Protein AF-A0AAD1L3I2-F1 (afdb_monomer_lite)

Structure (mmCIF, N/CA/C/O backbone):
data_AF-A0AAD1L3I2-F1
#
_entry.id   AF-A0AAD1L3I2-F1
#
loop_
_atom_site.group_PDB
_atom_site.id
_atom_site.type_symbol
_atom_site.label_atom_id
_atom_site.label_alt_id
_atom_site.label_comp_id
_atom_site.label_asym_id
_atom_site.label_entity_id
_atom_site.label_seq_id
_atom_site.pdbx_PDB_ins_code
_atom_site.Cartn_x
_atom_site.Cartn_y
_atom_site.Cartn_z
_atom_site.occupancy
_atom_site.B_iso_or_equiv
_atom_site.auth_seq_id
_atom_site.auth_comp_id
_atom_site.auth_asym_id
_atom_site.auth_atom_id
_atom_site.pdbx_PDB_model_num
ATOM 1 N N . MET A 1 1 ? 3.676 1.885 -26.723 1.00 49.91 1 MET A N 1
ATOM 2 C CA . MET A 1 1 ? 5.097 1.509 -26.919 1.00 49.91 1 MET A CA 1
ATOM 3 C C . MET A 1 1 ? 5.365 1.393 -28.417 1.00 49.91 1 MET A C 1
ATOM 5 O O . MET A 1 1 ? 4.529 0.833 -29.109 1.00 49.91 1 MET A O 1
ATOM 9 N N . THR A 1 2 ? 6.494 1.897 -28.921 1.00 54.78 2 THR A N 1
ATOM 10 C CA . THR A 1 2 ? 6.883 1.929 -30.356 1.00 54.78 2 THR A CA 1
ATOM 11 C C . THR A 1 2 ? 7.271 0.561 -30.945 1.00 54.78 2 THR A C 1
ATOM 13 O O . THR A 1 2 ? 8.076 0.484 -31.866 1.00 54.78 2 THR A O 1
ATOM 16 N N . TYR A 1 3 ? 6.744 -0.543 -30.402 1.00 64.38 3 TYR A N 1
ATOM 17 C CA . TYR A 1 3 ? 6.949 -1.876 -30.983 1.00 64.38 3 TYR A CA 1
ATOM 18 C C . TYR A 1 3 ? 6.007 -2.153 -32.161 1.00 64.38 3 TYR A C 1
ATOM 20 O O . TYR A 1 3 ? 6.265 -3.073 -32.927 1.00 64.38 3 TYR A O 1
ATOM 28 N N . LYS A 1 4 ? 4.920 -1.381 -32.285 1.00 69.94 4 LYS A N 1
ATOM 29 C CA . LYS A 1 4 ? 4.016 -1.413 -33.435 1.00 69.94 4 LYS A CA 1
ATOM 30 C C . LYS A 1 4 ? 4.479 -0.377 -34.452 1.00 69.94 4 LYS A C 1
ATOM 32 O O . LYS A 1 4 ? 4.834 0.739 -34.067 1.00 69.94 4 LYS A O 1
ATOM 37 N N . GLU A 1 5 ? 4.470 -0.758 -35.722 1.00 73.50 5 GLU A N 1
ATOM 38 C CA . GLU A 1 5 ? 4.663 0.179 -36.823 1.00 73.50 5 GLU A CA 1
ATOM 39 C C . GLU A 1 5 ? 3.585 1.262 -36.770 1.00 73.50 5 GLU A C 1
ATOM 41 O O . GLU A 1 5 ? 2.417 0.992 -36.488 1.00 73.50 5 GLU A O 1
ATOM 46 N N . SER A 1 6 ? 4.001 2.499 -37.017 1.00 77.38 6 SER A N 1
ATOM 47 C CA . SER A 1 6 ? 3.102 3.625 -37.221 1.00 77.38 6 SER A CA 1
ATOM 48 C C . SER A 1 6 ? 3.350 4.139 -38.625 1.00 77.38 6 SER A C 1
ATOM 50 O O . SER A 1 6 ? 4.501 4.323 -39.021 1.00 77.38 6 SER A O 1
ATOM 52 N N . GLU A 1 7 ? 2.276 4.380 -39.369 1.00 84.00 7 GLU A N 1
ATOM 53 C CA . GLU A 1 7 ? 2.364 4.840 -40.751 1.00 84.00 7 GLU A CA 1
ATOM 54 C C . GLU A 1 7 ? 3.220 6.113 -40.849 1.00 84.00 7 GLU A C 1
ATOM 56 O O . GLU A 1 7 ? 3.027 7.066 -40.094 1.00 84.00 7 GLU A O 1
ATOM 61 N N . GLY A 1 8 ? 4.214 6.096 -41.741 1.00 85.75 8 GLY A N 1
ATOM 62 C CA . GLY A 1 8 ? 5.137 7.214 -41.956 1.00 85.75 8 GLY A CA 1
ATOM 63 C C . GLY A 1 8 ? 6.274 7.363 -40.934 1.00 85.75 8 GLY A C 1
ATOM 64 O O . GLY A 1 8 ? 7.091 8.268 -41.100 1.00 85.75 8 GLY A O 1
ATOM 65 N N . PHE A 1 9 ? 6.385 6.495 -39.917 1.00 81.38 9 PHE A N 1
ATOM 66 C CA . PHE A 1 9 ? 7.429 6.593 -38.888 1.00 81.38 9 PHE A CA 1
ATOM 67 C C . PHE A 1 9 ? 8.261 5.306 -38.760 1.00 81.38 9 PHE A C 1
ATOM 69 O O . PHE A 1 9 ? 7.696 4.217 -38.640 1.00 81.38 9 PHE A O 1
ATOM 76 N N . PRO A 1 10 ? 9.606 5.399 -38.725 1.00 80.31 10 PRO A N 1
ATOM 77 C CA . PRO A 1 10 ? 10.452 4.231 -38.519 1.00 80.31 10 PRO A CA 1
ATOM 78 C C . PRO A 1 10 ? 10.311 3.682 -37.095 1.00 80.31 10 PRO A C 1
ATOM 80 O O . PRO A 1 10 ? 10.128 4.429 -36.129 1.00 80.31 10 PRO A O 1
ATOM 83 N N . ILE A 1 11 ? 10.477 2.366 -36.947 1.00 79.88 11 ILE A N 1
ATOM 84 C CA . ILE A 1 11 ? 10.541 1.718 -35.635 1.00 79.88 11 ILE A CA 1
ATOM 85 C C . ILE A 1 11 ? 11.794 2.201 -34.890 1.00 79.88 11 ILE A C 1
ATOM 87 O O . ILE A 1 11 ? 12.920 2.061 -35.366 1.00 79.88 11 ILE A O 1
ATOM 91 N N . VAL A 1 12 ? 11.604 2.728 -33.678 1.00 81.38 12 VAL A N 1
ATOM 92 C CA . VAL A 1 12 ? 12.699 3.163 -32.797 1.00 81.38 12 VAL A CA 1
ATOM 93 C C . VAL A 1 12 ? 12.902 2.157 -31.668 1.00 81.38 12 VAL A C 1
ATOM 95 O O . VAL A 1 12 ? 11.947 1.720 -31.019 1.00 81.38 12 VAL A O 1
ATOM 98 N N . HIS A 1 13 ? 14.165 1.822 -31.388 1.00 80.56 13 HIS A N 1
ATOM 99 C CA . HIS A 1 13 ? 14.531 0.982 -30.249 1.00 80.56 13 HIS A CA 1
ATOM 100 C C . HIS A 1 13 ? 14.518 1.763 -28.930 1.00 80.56 13 HIS A C 1
ATOM 102 O O . HIS A 1 13 ? 15.504 2.403 -28.560 1.00 80.56 13 HIS A O 1
ATOM 108 N N . ALA A 1 14 ? 13.427 1.657 -28.174 1.00 77.44 14 ALA A N 1
ATOM 109 C CA . ALA A 1 14 ? 13.294 2.264 -26.851 1.00 77.44 14 ALA A CA 1
ATOM 110 C C . ALA A 1 14 ? 13.669 1.256 -25.749 1.00 77.44 14 ALA A C 1
ATOM 112 O O . ALA A 1 14 ? 12.835 0.477 -25.297 1.00 77.44 14 ALA A O 1
ATOM 113 N N . ARG A 1 15 ? 14.941 1.248 -25.324 1.00 82.12 15 ARG A N 1
ATOM 114 C CA . ARG A 1 15 ? 15.464 0.239 -24.375 1.00 82.12 15 ARG A CA 1
ATOM 115 C C . ARG A 1 15 ? 15.885 0.777 -23.007 1.00 82.12 15 ARG A C 1
ATOM 117 O O . ARG A 1 15 ? 16.308 -0.007 -22.172 1.00 82.12 15 ARG A O 1
ATOM 124 N N . ALA A 1 16 ? 15.810 2.089 -22.770 1.00 73.94 16 ALA A N 1
ATOM 125 C CA . ALA A 1 16 ? 16.159 2.725 -21.486 1.00 73.94 16 ALA A CA 1
ATOM 126 C C . ALA A 1 16 ? 17.501 2.247 -20.863 1.00 73.94 16 ALA A C 1
ATOM 128 O O . ALA A 1 16 ? 17.637 2.167 -19.646 1.00 73.94 16 ALA A O 1
ATOM 129 N N . GLY A 1 17 ? 18.492 1.901 -21.698 1.00 78.75 17 GLY A N 1
ATOM 130 C CA . GLY A 1 17 ? 19.805 1.393 -21.267 1.00 78.75 17 GLY A CA 1
ATOM 131 C C . GLY A 1 17 ? 19.907 -0.127 -21.063 1.00 78.75 17 GLY A C 1
ATOM 132 O O . GLY A 1 17 ? 20.999 -0.626 -20.802 1.00 78.75 17 GLY A O 1
ATOM 133 N N . VAL A 1 18 ? 18.816 -0.878 -21.225 1.00 87.81 18 VAL A N 1
ATOM 134 C CA . VAL A 1 18 ? 18.821 -2.345 -21.204 1.00 87.81 18 VAL A CA 1
ATOM 135 C C . VAL A 1 18 ? 19.490 -2.888 -22.466 1.00 87.81 18 VAL A C 1
ATOM 137 O O . VAL A 1 18 ? 19.136 -2.524 -23.591 1.00 87.81 18 VAL A O 1
ATOM 140 N N . LYS A 1 19 ? 20.443 -3.802 -22.274 1.00 86.75 19 LYS A N 1
ATOM 141 C CA . LYS A 1 19 ? 21.054 -4.587 -23.346 1.00 86.75 19 LYS A CA 1
ATOM 142 C C . LYS A 1 19 ? 20.399 -5.975 -23.361 1.00 86.75 19 LYS A C 1
ATOM 144 O O . LYS A 1 19 ? 20.583 -6.712 -22.394 1.00 86.75 19 LYS A O 1
ATOM 149 N N . PRO A 1 20 ? 19.621 -6.323 -24.402 1.00 88.50 20 PRO A N 1
ATOM 150 C CA . PRO A 1 20 ? 19.117 -7.680 -24.562 1.00 88.50 20 PRO A CA 1
ATOM 151 C C . PRO A 1 20 ? 20.273 -8.695 -24.621 1.00 88.50 20 PRO A C 1
ATOM 153 O O . PRO A 1 20 ? 21.375 -8.320 -25.046 1.00 88.50 20 PRO A O 1
ATOM 156 N N . PRO A 1 21 ? 20.042 -9.949 -24.198 1.00 88.50 21 PRO A N 1
ATOM 157 C CA . PRO A 1 21 ? 20.980 -11.049 -24.391 1.00 88.50 21 PRO A CA 1
ATOM 158 C C . PRO A 1 21 ? 21.493 -11.150 -25.837 1.00 88.50 21 PRO A C 1
ATOM 160 O O . PRO A 1 21 ? 20.812 -10.750 -26.783 1.00 88.50 21 PRO A O 1
ATOM 163 N N . ALA A 1 22 ? 22.729 -11.631 -26.002 1.00 87.31 22 ALA A N 1
ATOM 164 C CA . ALA A 1 22 ? 23.435 -11.618 -27.288 1.00 87.31 22 ALA A CA 1
ATOM 165 C C . ALA A 1 22 ? 22.797 -12.527 -28.354 1.00 87.31 22 ALA A C 1
ATOM 167 O O . ALA A 1 22 ? 23.001 -12.305 -29.543 1.00 87.31 22 ALA A O 1
ATOM 168 N N . ASP A 1 23 ? 22.032 -13.523 -27.920 1.00 91.25 23 ASP A N 1
ATOM 169 C CA . ASP A 1 23 ? 21.268 -14.466 -28.735 1.00 91.25 23 ASP A CA 1
ATOM 170 C C . ASP A 1 23 ? 19.964 -13.878 -29.296 1.00 91.25 23 ASP A C 1
ATOM 172 O O . ASP A 1 23 ? 19.368 -14.474 -30.189 1.00 91.25 23 ASP A O 1
ATOM 176 N N . ILE A 1 24 ? 19.532 -12.699 -28.830 1.00 90.25 24 ILE A N 1
ATOM 177 C CA . ILE A 1 24 ? 18.334 -12.030 -29.348 1.00 90.25 24 ILE A CA 1
ATOM 178 C C . ILE A 1 24 ? 18.697 -11.210 -30.597 1.00 90.25 24 ILE A C 1
ATOM 180 O O . ILE A 1 24 ? 19.525 -10.294 -30.501 1.00 90.25 24 ILE A O 1
ATOM 184 N N . PRO A 1 25 ? 18.068 -11.466 -31.762 1.00 91.38 25 PRO A N 1
ATOM 185 C CA . PRO A 1 25 ? 18.255 -10.653 -32.960 1.00 91.38 25 PRO A CA 1
ATOM 186 C C . PRO A 1 25 ? 17.859 -9.192 -32.733 1.00 91.38 25 PRO A C 1
ATOM 188 O O . PRO A 1 25 ? 16.963 -8.877 -31.947 1.00 91.38 25 PRO A O 1
ATOM 191 N N . ARG A 1 26 ? 18.502 -8.271 -33.458 1.00 87.06 26 ARG A N 1
ATOM 192 C CA . ARG A 1 26 ? 18.247 -6.828 -33.315 1.00 87.06 26 ARG A CA 1
ATOM 193 C C . ARG A 1 26 ? 16.787 -6.453 -33.580 1.00 87.06 26 ARG A C 1
ATOM 195 O O . ARG A 1 26 ? 16.248 -5.604 -32.868 1.00 87.06 26 ARG A O 1
ATOM 202 N N . ASP A 1 27 ? 16.156 -7.109 -34.546 1.00 87.12 27 ASP A N 1
ATOM 203 C CA . ASP A 1 27 ? 14.759 -6.863 -34.918 1.00 87.12 27 ASP A CA 1
ATOM 204 C C . ASP A 1 27 ? 13.788 -7.237 -33.779 1.00 87.12 27 ASP A C 1
ATOM 206 O O . ASP A 1 27 ? 12.751 -6.597 -33.605 1.00 87.12 27 ASP A O 1
ATOM 210 N N . ASP A 1 28 ? 14.183 -8.161 -32.895 1.00 89.25 28 ASP A N 1
ATOM 211 C CA . ASP A 1 28 ? 13.391 -8.611 -31.743 1.00 89.25 28 ASP A CA 1
ATOM 212 C C . ASP A 1 28 ? 13.626 -7.797 -30.462 1.00 89.25 28 ASP A C 1
ATOM 214 O O . ASP A 1 28 ? 12.973 -8.021 -29.438 1.00 89.25 28 ASP A O 1
ATOM 218 N N . TYR A 1 29 ? 14.519 -6.806 -30.479 1.00 89.50 29 TYR A N 1
ATOM 219 C CA . TYR A 1 29 ? 14.848 -6.016 -29.288 1.00 89.50 29 TYR A CA 1
ATOM 220 C C . TYR A 1 29 ? 13.644 -5.315 -28.660 1.00 89.50 29 TYR A C 1
ATOM 222 O O . TYR A 1 29 ? 13.542 -5.240 -27.433 1.00 89.50 29 TYR A O 1
ATOM 230 N N . ASN A 1 30 ? 12.724 -4.808 -29.480 1.00 88.94 30 ASN A N 1
ATOM 231 C CA . ASN A 1 30 ? 11.519 -4.157 -28.972 1.00 88.94 30 ASN A CA 1
ATOM 232 C C . ASN A 1 30 ? 10.580 -5.173 -28.319 1.00 88.94 30 ASN A C 1
ATOM 234 O O . ASN A 1 30 ? 10.060 -4.909 -27.236 1.00 88.94 30 ASN A O 1
ATOM 238 N N . ARG A 1 31 ? 10.426 -6.357 -28.924 1.00 88.88 31 ARG A N 1
ATOM 239 C CA . ARG A 1 31 ? 9.642 -7.457 -28.352 1.00 88.88 31 ARG A CA 1
ATOM 240 C C . ARG A 1 31 ? 10.224 -7.906 -27.014 1.00 88.88 31 ARG A C 1
ATOM 242 O O . ARG A 1 31 ? 9.480 -8.024 -26.044 1.00 88.88 31 ARG A O 1
ATOM 249 N N . TYR A 1 32 ? 11.544 -8.072 -26.934 1.00 91.12 32 TYR A N 1
ATOM 250 C CA . TYR A 1 32 ? 12.230 -8.385 -25.681 1.00 91.12 32 TYR A CA 1
ATOM 251 C C . TYR A 1 32 ? 11.945 -7.341 -24.596 1.00 91.12 32 TYR A C 1
ATOM 253 O O . TYR A 1 32 ? 11.594 -7.702 -23.475 1.00 91.12 32 TYR A O 1
ATOM 261 N N . MET A 1 33 ? 12.044 -6.048 -24.920 1.00 90.94 33 MET A N 1
ATOM 262 C CA . MET A 1 33 ? 11.781 -4.983 -23.948 1.00 90.94 33 MET A CA 1
ATOM 263 C C . MET A 1 33 ? 10.342 -4.971 -23.449 1.00 90.94 33 MET A C 1
ATOM 265 O O . MET A 1 33 ? 10.131 -4.783 -22.254 1.00 90.94 33 MET A O 1
ATOM 269 N N . VAL A 1 34 ? 9.367 -5.179 -24.337 1.00 89.88 34 VAL A N 1
ATOM 270 C CA . VAL A 1 34 ? 7.951 -5.289 -23.958 1.00 89.88 34 VAL A CA 1
ATOM 271 C C . VAL A 1 34 ? 7.775 -6.442 -22.972 1.00 89.88 34 VAL A C 1
ATOM 273 O O . VAL A 1 34 ? 7.235 -6.245 -21.887 1.00 89.88 34 VAL A O 1
ATOM 276 N N . VAL A 1 35 ? 8.296 -7.627 -23.305 1.00 91.38 35 VAL A N 1
ATOM 277 C CA . VAL A 1 35 ? 8.208 -8.817 -22.446 1.00 91.38 35 VAL A CA 1
ATOM 278 C C . VAL A 1 35 ? 8.890 -8.579 -21.098 1.00 91.38 35 VAL A C 1
ATOM 280 O O . VAL A 1 35 ? 8.304 -8.904 -20.067 1.00 91.38 35 VAL A O 1
ATOM 283 N N . LEU A 1 36 ? 10.085 -7.984 -21.085 1.00 92.50 36 LEU A N 1
ATOM 284 C CA . LEU A 1 36 ? 10.809 -7.647 -19.860 1.00 92.50 36 LEU A CA 1
ATOM 285 C C . LEU A 1 36 ? 10.027 -6.647 -19.004 1.00 92.50 36 LEU A C 1
ATOM 287 O O . LEU A 1 36 ? 9.918 -6.842 -17.799 1.00 92.50 36 LEU A O 1
ATOM 291 N N . TYR A 1 37 ? 9.478 -5.591 -19.606 1.00 91.00 37 TYR A N 1
ATOM 292 C CA . TYR A 1 37 ? 8.729 -4.566 -18.885 1.00 91.00 37 TYR A CA 1
ATOM 293 C C . TYR A 1 37 ? 7.473 -5.150 -18.228 1.00 91.00 37 TYR A C 1
ATOM 295 O O . TYR A 1 37 ? 7.260 -4.924 -17.039 1.00 91.00 37 TYR A O 1
ATOM 303 N N . MET A 1 38 ? 6.694 -5.956 -18.957 1.00 90.88 38 MET A N 1
ATOM 304 C CA . MET A 1 38 ? 5.482 -6.593 -18.422 1.00 90.88 38 MET A CA 1
ATOM 305 C C . MET A 1 38 ? 5.800 -7.636 -17.337 1.00 90.88 38 MET A C 1
ATOM 307 O O . MET A 1 38 ? 5.137 -7.706 -16.302 1.00 90.88 38 MET A O 1
ATOM 311 N N . ASN A 1 39 ? 6.858 -8.427 -17.528 1.00 91.94 39 ASN A N 1
ATOM 312 C CA . ASN A 1 39 ? 7.173 -9.561 -16.653 1.00 91.94 39 ASN A CA 1
ATOM 313 C C . ASN A 1 39 ? 8.246 -9.266 -15.599 1.00 91.94 39 ASN A C 1
ATOM 315 O O . ASN A 1 39 ? 8.682 -10.184 -14.908 1.00 91.94 39 ASN A O 1
ATOM 319 N N . ARG A 1 40 ? 8.658 -8.003 -15.435 1.00 92.88 40 ARG A N 1
ATOM 320 C CA . ARG A 1 40 ? 9.708 -7.623 -14.479 1.00 92.88 40 ARG A CA 1
ATOM 321 C C . ARG A 1 40 ? 9.409 -8.108 -13.061 1.00 92.88 40 ARG A C 1
ATOM 323 O O . ARG A 1 40 ? 8.269 -8.019 -12.610 1.00 92.88 40 ARG A O 1
ATOM 330 N N . ALA A 1 41 ? 10.417 -8.604 -12.358 1.00 93.00 41 ALA A N 1
ATOM 331 C CA . ALA A 1 41 ? 10.271 -9.024 -10.966 1.00 93.00 41 ALA A CA 1
ATOM 332 C C . ALA A 1 41 ? 10.778 -7.934 -10.002 1.00 93.00 41 ALA A C 1
ATOM 334 O O . ALA A 1 41 ? 11.713 -7.199 -10.346 1.00 93.00 41 ALA A O 1
ATOM 335 N N . PRO A 1 42 ? 10.216 -7.836 -8.784 1.00 92.88 42 PRO A N 1
ATOM 336 C CA . PRO A 1 42 ? 10.758 -6.974 -7.739 1.00 92.88 42 PRO A CA 1
ATOM 337 C C . PRO A 1 42 ? 12.243 -7.261 -7.510 1.00 92.88 42 PRO A C 1
ATOM 339 O O . PRO A 1 42 ? 12.670 -8.414 -7.453 1.00 92.88 42 PRO A O 1
ATOM 342 N N . GLY A 1 43 ? 13.057 -6.208 -7.442 1.00 88.19 43 GLY A N 1
ATOM 343 C CA . GLY A 1 43 ? 14.501 -6.341 -7.236 1.00 88.19 43 GLY A CA 1
ATOM 344 C C . GLY A 1 43 ? 15.280 -7.026 -8.369 1.00 88.19 43 GLY A C 1
ATOM 345 O O . GLY A 1 43 ? 16.483 -7.242 -8.196 1.00 88.19 43 GLY A O 1
ATOM 346 N N . GLN A 1 44 ? 14.653 -7.331 -9.515 1.00 92.56 44 GLN A N 1
ATOM 347 C CA . GLN A 1 44 ? 15.316 -7.968 -10.655 1.00 92.56 44 GLN A CA 1
ATOM 348 C C . GLN A 1 44 ? 16.583 -7.205 -11.046 1.00 92.56 44 GLN A C 1
ATOM 350 O O . GLN A 1 44 ? 16.601 -5.972 -11.113 1.00 92.56 44 GLN A O 1
ATOM 355 N N . LYS A 1 45 ? 17.653 -7.949 -11.322 1.00 90.88 45 LYS A N 1
ATOM 356 C CA . LYS A 1 45 ? 18.919 -7.403 -11.802 1.00 90.88 45 LYS A CA 1
ATOM 357 C C . LYS A 1 45 ? 19.173 -7.820 -13.243 1.00 90.88 45 LYS A C 1
ATOM 359 O O . LYS A 1 45 ? 18.694 -8.854 -13.699 1.00 90.88 45 LYS A O 1
ATOM 364 N N . LEU A 1 46 ? 19.943 -7.002 -13.944 1.00 89.12 46 LEU A N 1
ATOM 365 C CA . LEU A 1 46 ? 20.469 -7.292 -15.265 1.00 89.12 46 LEU A CA 1
ATOM 366 C C . LEU A 1 46 ? 21.989 -7.291 -15.220 1.00 89.12 46 LEU A C 1
ATOM 368 O O . LEU A 1 46 ? 22.603 -6.460 -14.546 1.00 89.12 46 LEU A O 1
ATOM 372 N N . ARG A 1 47 ? 22.590 -8.185 -16.005 1.00 87.38 47 ARG A N 1
ATOM 373 C CA . ARG A 1 47 ? 24.024 -8.141 -16.270 1.00 87.38 47 ARG A CA 1
ATOM 374 C C . ARG A 1 47 ? 24.339 -6.960 -17.177 1.00 87.38 47 ARG A C 1
ATOM 376 O O . ARG A 1 47 ? 23.698 -6.752 -18.207 1.00 87.38 47 ARG A O 1
ATOM 383 N N . ARG A 1 48 ? 25.353 -6.199 -16.794 1.00 85.00 48 ARG A N 1
ATOM 384 C CA . ARG A 1 48 ? 25.902 -5.078 -17.543 1.00 85.00 48 ARG A CA 1
ATOM 385 C C . ARG A 1 48 ? 27.401 -5.278 -17.678 1.00 85.00 48 ARG A C 1
ATOM 387 O O . ARG A 1 48 ? 28.127 -5.214 -16.690 1.00 85.00 48 ARG A O 1
ATOM 394 N N . GLY A 1 49 ? 27.842 -5.456 -18.917 1.00 83.62 49 GLY A N 1
ATOM 395 C CA . GLY A 1 49 ? 29.243 -5.294 -19.280 1.00 83.62 49 GLY A CA 1
ATOM 396 C C . GLY A 1 49 ? 29.571 -3.810 -19.437 1.00 83.62 49 GLY A C 1
ATOM 397 O O . GLY A 1 49 ? 28.867 -3.089 -20.150 1.00 83.62 49 GLY A O 1
ATOM 398 N N . SER A 1 50 ? 30.628 -3.354 -18.782 1.00 85.88 50 SER A N 1
ATOM 399 C CA . SER A 1 50 ? 31.251 -2.050 -19.011 1.00 85.88 50 SER A CA 1
ATOM 400 C C . SER A 1 50 ? 32.762 -2.198 -18.987 1.00 85.88 50 SER A C 1
ATOM 402 O O . SER A 1 50 ? 33.279 -3.188 -18.495 1.00 85.88 50 SER A O 1
ATOM 404 N N . LEU A 1 51 ? 33.484 -1.219 -19.507 1.00 90.31 51 LEU A N 1
ATOM 405 C CA . LEU A 1 51 ? 34.931 -1.165 -19.328 1.00 90.31 51 LEU A CA 1
ATOM 406 C C . LEU A 1 51 ? 35.252 -0.629 -17.928 1.00 90.31 51 LEU A C 1
ATOM 408 O O . LEU A 1 51 ? 34.424 0.085 -17.347 1.00 90.31 51 LEU A O 1
ATOM 412 N N . ILE A 1 52 ? 36.424 -0.974 -17.388 1.00 90.44 52 ILE A N 1
ATOM 413 C CA . ILE A 1 52 ? 36.922 -0.356 -16.153 1.00 90.44 52 ILE A CA 1
ATOM 414 C C . ILE A 1 52 ? 36.984 1.168 -16.292 1.00 90.44 52 ILE A C 1
ATOM 416 O O . ILE A 1 52 ? 37.137 1.710 -17.390 1.00 90.44 52 ILE A O 1
ATOM 420 N N . SER A 1 53 ? 36.832 1.876 -15.171 1.00 89.56 53 SER A N 1
ATOM 421 C CA . SER A 1 53 ? 36.915 3.334 -15.189 1.00 89.56 53 SER A CA 1
ATOM 422 C C . SER A 1 53 ? 38.353 3.789 -15.452 1.00 89.56 53 SER A C 1
ATOM 424 O O . SER A 1 53 ? 39.306 3.115 -15.070 1.00 89.56 53 SER A O 1
ATOM 426 N N . THR A 1 54 ? 38.533 4.980 -16.029 1.00 92.88 54 THR A N 1
ATOM 427 C CA . THR A 1 54 ? 39.872 5.574 -16.216 1.00 92.88 54 THR A CA 1
ATOM 428 C C . THR A 1 54 ? 40.630 5.720 -14.892 1.00 92.88 54 THR A C 1
ATOM 430 O O . THR A 1 54 ? 41.853 5.630 -14.860 1.00 92.88 54 THR A O 1
ATOM 433 N N . ARG A 1 55 ? 39.904 5.897 -13.778 1.00 92.25 55 ARG A N 1
ATOM 434 C CA . ARG A 1 55 ? 40.485 5.899 -12.433 1.00 92.25 55 ARG A CA 1
ATOM 435 C C . ARG A 1 55 ? 41.061 4.530 -12.069 1.00 92.25 55 ARG A C 1
ATOM 437 O O . ARG A 1 55 ? 42.168 4.478 -11.549 1.00 92.25 55 ARG A O 1
ATOM 444 N N . ASP A 1 56 ? 40.333 3.450 -12.339 1.00 91.81 56 ASP A N 1
ATOM 445 C CA . ASP A 1 56 ? 40.795 2.087 -12.051 1.00 91.81 56 ASP A CA 1
ATOM 446 C C . ASP A 1 56 ? 41.954 1.675 -12.962 1.00 91.81 56 ASP A C 1
ATOM 448 O O . ASP A 1 56 ? 42.868 1.003 -12.493 1.00 91.81 56 ASP A O 1
ATOM 452 N N . MET A 1 57 ? 41.951 2.116 -14.227 1.00 95.00 57 MET A N 1
ATOM 453 C CA . MET A 1 57 ? 43.093 1.955 -15.139 1.00 95.00 57 MET A CA 1
ATOM 454 C C . MET A 1 57 ? 44.355 2.582 -14.542 1.00 95.00 57 MET A C 1
ATOM 456 O O . MET A 1 57 ? 45.393 1.935 -14.473 1.00 95.00 57 MET A O 1
ATOM 460 N N . TRP A 1 58 ? 44.249 3.826 -14.059 1.00 94.88 58 TRP A N 1
ATOM 461 C CA . TRP A 1 58 ? 45.373 4.553 -13.466 1.00 94.88 58 TRP A CA 1
ATOM 462 C C . TRP A 1 58 ? 45.861 3.926 -12.157 1.00 94.88 58 TRP A C 1
ATOM 464 O O . TRP A 1 58 ? 47.058 3.750 -11.968 1.00 94.88 58 TRP A O 1
ATOM 474 N N . LEU A 1 59 ? 44.943 3.583 -11.248 1.00 95.12 59 LEU A N 1
ATOM 475 C CA . LEU A 1 59 ? 45.298 3.045 -9.931 1.00 95.12 59 LEU A CA 1
ATOM 476 C C . LEU A 1 59 ? 45.926 1.651 -9.994 1.00 95.12 59 LEU A C 1
ATOM 478 O O . LEU A 1 59 ? 46.741 1.324 -9.138 1.00 95.12 59 LEU A O 1
ATOM 482 N N . ASN A 1 60 ? 45.532 0.839 -10.975 1.00 92.69 60 ASN A N 1
ATOM 483 C CA . ASN A 1 60 ? 45.992 -0.542 -11.107 1.00 92.69 60 ASN A CA 1
ATOM 484 C C . ASN A 1 60 ? 46.967 -0.734 -12.278 1.00 92.69 60 ASN A C 1
ATOM 486 O O . ASN A 1 60 ? 47.202 -1.878 -12.664 1.00 92.69 60 ASN A O 1
ATOM 490 N N . GLU A 1 61 ? 47.449 0.356 -12.893 1.00 92.12 61 GLU A N 1
ATOM 491 C CA . GLU A 1 61 ? 48.284 0.349 -14.110 1.00 92.12 61 GLU A CA 1
ATOM 492 C C . GLU A 1 61 ? 47.766 -0.636 -15.177 1.00 92.12 61 GLU A C 1
ATOM 494 O O . GLU A 1 61 ? 48.511 -1.366 -15.829 1.00 92.12 61 GLU A O 1
ATOM 499 N N . SER A 1 62 ? 46.441 -0.694 -15.304 1.00 87.38 62 SER A N 1
ATOM 500 C CA . SER A 1 62 ? 45.732 -1.684 -16.107 1.00 87.38 62 SER A CA 1
ATOM 501 C C . SER A 1 62 ? 45.238 -1.064 -17.407 1.00 87.38 62 SER A C 1
ATOM 503 O O . SER A 1 62 ? 44.738 0.063 -17.421 1.00 87.38 62 SER A O 1
ATOM 505 N N . ASP A 1 63 ? 45.334 -1.823 -18.499 1.00 90.56 63 ASP A N 1
ATOM 506 C CA . ASP A 1 63 ? 44.736 -1.448 -19.782 1.00 90.56 63 ASP A CA 1
ATOM 507 C C . ASP A 1 63 ? 43.199 -1.586 -19.744 1.00 90.56 63 ASP A C 1
ATOM 509 O O . ASP A 1 63 ? 42.605 -1.991 -18.744 1.00 90.56 63 ASP A O 1
ATOM 513 N N . LEU A 1 64 ? 42.526 -1.230 -20.833 1.00 90.19 64 LEU A N 1
ATOM 514 C CA . LEU A 1 64 ? 41.077 -1.221 -20.975 1.00 90.19 64 LEU A CA 1
ATOM 515 C C . LEU A 1 64 ? 40.478 -2.641 -20.877 1.00 90.19 64 LEU A C 1
ATOM 517 O O . LEU A 1 64 ? 40.298 -3.341 -21.873 1.00 90.19 64 LEU A O 1
ATOM 521 N N . VAL A 1 65 ? 40.127 -3.066 -19.664 1.00 91.06 65 VAL A N 1
ATOM 522 C CA . VAL A 1 65 ? 39.538 -4.387 -19.392 1.00 91.06 65 VAL A CA 1
ATOM 523 C C . VAL A 1 65 ? 38.014 -4.304 -19.261 1.00 91.06 65 VAL A C 1
ATOM 525 O O . VAL A 1 65 ? 37.463 -3.359 -18.692 1.00 91.06 65 VAL A O 1
ATOM 528 N N . ALA A 1 66 ? 37.316 -5.316 -19.783 1.00 89.88 66 ALA A N 1
ATOM 529 C CA . ALA A 1 66 ? 35.878 -5.477 -19.604 1.00 89.88 66 ALA A CA 1
ATOM 530 C C . ALA A 1 66 ? 35.545 -6.030 -18.210 1.00 89.88 66 ALA A C 1
ATOM 532 O O . ALA A 1 66 ? 36.133 -7.005 -17.751 1.00 89.88 66 ALA A O 1
ATOM 533 N N . VAL A 1 67 ? 34.547 -5.432 -17.568 1.00 89.19 67 VAL A N 1
ATOM 534 C CA . VAL A 1 67 ? 33.990 -5.841 -16.281 1.00 89.19 67 VAL A CA 1
ATOM 535 C C . VAL A 1 67 ? 32.511 -6.128 -16.443 1.00 89.19 67 VAL A C 1
ATOM 537 O O . VAL A 1 67 ? 31.751 -5.321 -16.987 1.00 89.19 67 VAL A O 1
ATOM 540 N N . GLU A 1 68 ? 32.090 -7.273 -15.921 1.00 88.31 68 GLU A N 1
ATOM 541 C CA . GLU A 1 68 ? 30.680 -7.588 -15.750 1.00 88.31 68 GLU A CA 1
ATOM 542 C C . GLU A 1 68 ? 30.212 -7.170 -14.358 1.00 88.31 68 GLU A C 1
ATOM 544 O O . GLU A 1 68 ? 30.864 -7.423 -13.348 1.00 88.31 68 GLU A O 1
ATOM 549 N N . SER A 1 69 ? 29.055 -6.522 -14.307 1.00 88.50 69 SER A N 1
ATOM 550 C CA . SER A 1 69 ? 28.393 -6.120 -13.070 1.00 88.50 69 SER A CA 1
ATOM 551 C C . SER A 1 69 ? 26.909 -6.454 -13.141 1.00 88.50 69 SER A C 1
ATOM 553 O O . SER A 1 69 ? 26.327 -6.513 -14.224 1.00 88.50 69 SER A O 1
ATOM 555 N N . GLU A 1 70 ? 26.273 -6.652 -11.991 1.00 90.31 70 GLU A N 1
ATOM 556 C CA . GLU A 1 70 ? 24.818 -6.733 -11.911 1.00 90.31 70 GLU A CA 1
ATOM 557 C C . GLU A 1 70 ? 24.243 -5.391 -11.467 1.00 90.31 70 GLU A C 1
ATOM 559 O O . GLU A 1 70 ? 24.578 -4.880 -10.397 1.00 90.31 70 GLU A O 1
ATOM 564 N N . ILE A 1 71 ? 23.337 -4.834 -12.267 1.00 88.94 71 ILE A N 1
ATOM 565 C CA . ILE A 1 71 ? 22.617 -3.601 -11.943 1.00 88.94 71 ILE A CA 1
ATOM 566 C C . ILE A 1 71 ? 21.137 -3.896 -11.725 1.00 88.94 71 ILE A C 1
ATOM 568 O O . ILE A 1 71 ? 20.562 -4.751 -12.394 1.00 88.94 71 ILE A O 1
ATOM 572 N N . ARG A 1 72 ? 20.493 -3.179 -10.801 1.00 88.69 72 ARG A N 1
ATOM 573 C CA . ARG A 1 72 ? 19.040 -3.279 -10.609 1.00 88.69 72 ARG A CA 1
ATOM 574 C C . ARG A 1 72 ? 18.3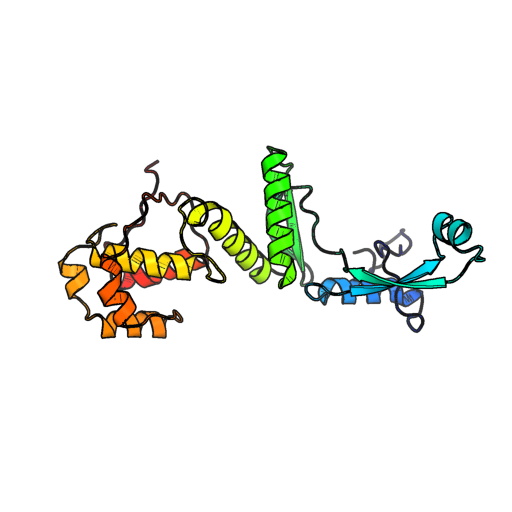14 -2.786 -11.863 1.00 88.69 72 ARG A C 1
ATOM 576 O O . ARG A 1 72 ? 18.640 -1.724 -12.392 1.00 88.69 72 ARG A O 1
ATOM 583 N N . LEU A 1 73 ? 17.301 -3.528 -12.297 1.00 90.81 73 LEU A N 1
ATOM 584 C CA . LEU A 1 73 ? 16.388 -3.119 -13.355 1.00 90.81 73 LEU A CA 1
ATOM 585 C C . LEU A 1 73 ? 15.551 -1.929 -12.870 1.00 90.81 73 LEU A C 1
ATOM 587 O O . LEU A 1 73 ? 14.719 -2.068 -11.977 1.00 90.81 73 LEU A O 1
ATOM 591 N N . ASN A 1 74 ? 15.776 -0.748 -13.445 1.00 86.62 74 ASN A N 1
ATOM 592 C CA . ASN A 1 74 ? 15.097 0.481 -13.037 1.00 86.62 74 ASN A CA 1
ATOM 593 C C . ASN A 1 74 ? 14.027 0.898 -14.056 1.00 86.62 74 ASN A C 1
ATOM 595 O O . ASN A 1 74 ? 14.175 1.910 -14.735 1.00 86.62 74 ASN A O 1
ATOM 599 N N . LEU A 1 75 ? 12.985 0.073 -14.189 1.00 90.62 75 LEU A N 1
ATOM 600 C CA . LEU A 1 75 ? 11.841 0.323 -15.080 1.00 90.62 75 LEU A CA 1
ATOM 601 C C . LEU A 1 75 ? 10.564 0.738 -14.331 1.00 90.62 75 LEU A C 1
ATOM 603 O O . LEU A 1 75 ? 9.532 0.955 -14.960 1.00 90.62 75 LEU A O 1
ATOM 607 N N . GLU A 1 76 ? 10.625 0.856 -13.004 1.00 90.81 76 GLU A N 1
ATOM 608 C CA . GLU A 1 76 ? 9.513 1.391 -12.221 1.00 90.81 76 GLU A CA 1
ATOM 609 C C . GLU A 1 76 ? 9.357 2.900 -12.422 1.00 90.81 76 GLU A C 1
ATOM 611 O O . GLU A 1 76 ? 10.304 3.612 -12.772 1.00 90.81 76 GLU A O 1
ATOM 616 N N . PHE A 1 77 ? 8.152 3.395 -12.158 1.00 90.88 77 PHE A N 1
ATOM 617 C CA . PHE A 1 77 ? 7.879 4.823 -12.187 1.00 90.88 77 PHE A CA 1
ATOM 618 C C . PHE A 1 77 ? 8.718 5.560 -11.129 1.00 90.88 77 PHE A C 1
ATOM 620 O O . PHE A 1 77 ? 8.787 5.151 -9.973 1.00 90.88 77 PHE A O 1
ATOM 627 N N . ASP A 1 78 ? 9.356 6.668 -11.510 1.00 88.81 78 ASP A N 1
ATOM 628 C CA . ASP A 1 78 ? 10.311 7.374 -10.644 1.00 88.81 78 ASP A CA 1
ATOM 629 C C . ASP A 1 78 ? 9.666 8.397 -9.689 1.00 88.81 78 ASP A C 1
ATOM 631 O O . ASP A 1 78 ? 10.377 9.086 -8.953 1.00 88.81 78 ASP A O 1
ATOM 635 N N . PHE A 1 79 ? 8.331 8.505 -9.709 1.00 92.12 79 PHE A N 1
ATOM 636 C CA . PHE A 1 79 ? 7.523 9.428 -8.903 1.00 92.12 79 PHE A CA 1
ATOM 637 C C . PHE A 1 79 ? 7.981 10.893 -8.962 1.00 92.12 79 PHE A C 1
ATOM 639 O O . PHE A 1 79 ? 7.722 11.677 -8.048 1.00 92.12 79 PHE A O 1
ATOM 646 N N . LYS A 1 80 ? 8.582 11.331 -10.078 1.00 91.94 80 LYS A N 1
ATOM 647 C CA . LYS A 1 80 ? 8.799 12.769 -10.337 1.00 91.94 80 LYS A CA 1
ATOM 648 C C . LYS A 1 80 ? 7.497 13.569 -10.430 1.00 91.94 80 LYS A C 1
ATOM 650 O O . LYS A 1 80 ? 7.520 14.788 -10.293 1.00 91.94 80 LYS A O 1
ATOM 655 N N . ARG A 1 81 ? 6.372 12.895 -10.672 1.00 94.81 81 ARG A N 1
ATOM 656 C CA . ARG A 1 81 ? 5.017 13.460 -10.680 1.00 94.81 81 ARG A CA 1
ATOM 657 C C . ARG A 1 81 ? 4.101 12.613 -9.801 1.00 94.81 81 ARG A C 1
ATOM 659 O O . ARG A 1 81 ? 4.381 11.435 -9.583 1.00 94.81 81 ARG A O 1
ATOM 666 N N . GLN A 1 82 ? 3.004 13.196 -9.333 1.00 94.19 82 GLN A N 1
ATOM 667 C CA . GLN A 1 82 ? 1.994 12.482 -8.559 1.00 94.19 82 GLN A CA 1
ATOM 668 C C . GLN A 1 82 ? 1.050 11.726 -9.495 1.00 94.19 82 GLN A C 1
ATOM 670 O O . GLN A 1 82 ? 0.483 12.327 -10.407 1.00 94.19 82 GLN A O 1
ATOM 675 N N . LEU A 1 83 ? 0.869 10.426 -9.258 1.00 92.88 83 LEU A N 1
ATOM 676 C CA . LEU A 1 83 ? -0.091 9.574 -9.969 1.00 92.88 83 LEU A CA 1
ATOM 677 C C . LEU A 1 83 ? -1.495 9.755 -9.373 1.00 92.88 83 LEU A C 1
ATOM 679 O O . LEU A 1 83 ? -1.619 9.815 -8.151 1.00 92.88 83 LEU A O 1
ATOM 683 N N . ILE A 1 84 ? -2.533 9.860 -10.214 1.00 88.31 84 ILE A N 1
ATOM 684 C CA . ILE A 1 84 ? -3.899 10.203 -9.753 1.00 88.31 84 ILE A CA 1
ATOM 685 C C . ILE A 1 84 ? -5.010 9.255 -10.216 1.00 88.31 84 ILE A C 1
ATOM 687 O O . ILE A 1 84 ? -6.000 9.108 -9.508 1.00 88.31 84 ILE A O 1
ATOM 691 N N . THR A 1 85 ? -4.883 8.609 -11.375 1.00 88.62 85 THR A N 1
ATOM 692 C CA . THR A 1 85 ? -5.980 7.802 -11.933 1.00 88.62 85 THR A CA 1
ATOM 693 C C . THR A 1 85 ? -5.414 6.534 -12.552 1.00 88.62 85 THR A C 1
ATOM 695 O O . THR A 1 85 ? -4.787 6.649 -13.606 1.00 88.62 85 THR A O 1
ATOM 698 N N . PRO A 1 86 ? -5.573 5.361 -11.912 1.00 90.31 86 PRO A N 1
ATOM 699 C CA . PRO A 1 86 ? -5.226 4.081 -12.516 1.00 90.31 86 PRO A CA 1
ATOM 700 C C . PRO A 1 86 ? -6.223 3.720 -13.620 1.00 90.31 86 PRO A C 1
ATOM 702 O O . PRO A 1 86 ? -7.426 3.921 -13.474 1.00 90.31 86 PRO A O 1
ATOM 705 N N . THR A 1 87 ? -5.725 3.178 -14.722 1.00 90.62 87 THR A N 1
ATOM 706 C CA . THR A 1 87 ? -6.524 2.467 -15.721 1.00 90.62 87 THR A CA 1
ATOM 707 C C . THR A 1 87 ? -5.661 1.395 -16.377 1.00 90.62 87 THR A C 1
ATOM 709 O O . THR A 1 87 ? -4.438 1.523 -16.414 1.00 90.62 87 THR A O 1
ATOM 712 N N . MET A 1 88 ? -6.266 0.334 -16.899 1.00 93.00 88 MET A N 1
ATOM 713 C CA . MET A 1 88 ? -5.532 -0.711 -17.609 1.00 93.00 88 MET A CA 1
ATOM 714 C C . MET A 1 88 ? -5.485 -0.427 -19.107 1.00 93.00 88 MET A C 1
ATOM 716 O O . MET A 1 88 ? -6.498 -0.134 -19.737 1.00 93.00 88 MET A O 1
ATOM 720 N N . ASN A 1 89 ? -4.303 -0.570 -19.700 1.00 88.38 89 ASN A N 1
ATOM 721 C CA . ASN A 1 89 ? -4.104 -0.487 -21.140 1.00 88.38 89 ASN A CA 1
ATOM 722 C C . ASN A 1 89 ? -3.170 -1.609 -21.607 1.00 88.38 89 ASN A C 1
ATOM 724 O O . ASN A 1 89 ? -2.038 -1.708 -21.140 1.00 88.38 89 ASN A O 1
ATOM 728 N N . GLU A 1 90 ? -3.645 -2.453 -22.526 1.00 85.94 90 GLU A N 1
ATOM 729 C CA . GLU A 1 90 ? -2.901 -3.613 -23.054 1.00 85.94 90 GLU A CA 1
ATOM 730 C C . GLU A 1 90 ? -2.243 -4.485 -21.955 1.00 85.94 90 GLU A C 1
ATOM 732 O O . GLU A 1 90 ? -1.119 -4.957 -22.110 1.00 85.94 90 GLU A O 1
ATOM 737 N N . GLY A 1 91 ? -2.934 -4.694 -20.826 1.00 85.31 91 GLY A N 1
ATOM 738 C CA . GLY A 1 91 ? -2.441 -5.538 -19.730 1.00 85.31 91 GLY A CA 1
ATOM 739 C C . GLY A 1 91 ? -1.402 -4.883 -18.812 1.00 85.31 91 GLY A C 1
ATOM 740 O O . GLY A 1 91 ? -0.744 -5.592 -18.059 1.00 85.31 91 GLY A O 1
ATOM 741 N N . HIS A 1 92 ? -1.255 -3.554 -18.848 1.00 90.06 92 HIS A N 1
ATOM 742 C CA . HIS A 1 92 ? -0.424 -2.804 -17.904 1.00 90.06 92 HIS A CA 1
ATOM 743 C C . HIS A 1 92 ? -1.126 -1.539 -17.413 1.00 90.06 92 HIS A C 1
ATOM 745 O O . HIS A 1 92 ? -1.953 -0.950 -18.111 1.00 90.06 92 HIS A O 1
ATOM 751 N N . LEU A 1 93 ? -0.736 -1.091 -16.226 1.00 92.19 93 LEU A N 1
ATOM 752 C CA . LEU A 1 93 ? -1.194 0.143 -15.623 1.00 92.19 93 LEU A CA 1
ATOM 753 C C . LEU A 1 93 ? -0.789 1.346 -16.485 1.00 92.19 93 LEU A C 1
ATOM 755 O O . LEU A 1 93 ? 0.386 1.557 -16.806 1.00 92.19 93 LEU A O 1
ATOM 759 N N . LEU A 1 94 ? -1.787 2.142 -16.835 1.00 91.12 94 LEU A N 1
ATOM 760 C CA . LEU A 1 94 ? -1.700 3.465 -17.422 1.00 91.12 94 LEU A CA 1
ATOM 761 C C . LEU A 1 94 ? -2.236 4.451 -16.387 1.00 91.12 94 LEU A C 1
ATOM 763 O O . LEU A 1 94 ? -3.249 4.194 -15.741 1.00 91.12 94 LEU A O 1
ATOM 767 N N . MET A 1 95 ? -1.559 5.586 -16.214 1.00 91.00 95 MET A N 1
ATOM 768 C CA . MET A 1 95 ? -1.977 6.565 -15.217 1.00 91.00 95 MET A CA 1
ATOM 769 C C . MET A 1 95 ? -1.836 8.001 -15.686 1.00 91.00 95 MET A C 1
ATOM 771 O O . MET A 1 95 ? -0.835 8.386 -16.297 1.00 91.00 95 MET A O 1
ATOM 775 N N . HIS A 1 96 ? -2.806 8.825 -15.301 1.00 92.38 96 HIS A N 1
ATOM 776 C CA . HIS A 1 96 ? -2.645 10.272 -15.331 1.00 92.38 96 HIS A CA 1
ATOM 777 C C . HIS A 1 96 ? -1.737 10.736 -14.192 1.00 92.38 96 HIS A C 1
ATOM 779 O O . HIS A 1 96 ? -1.653 10.106 -13.132 1.00 92.38 96 HIS A O 1
ATOM 785 N N . SER A 1 97 ? -1.066 11.868 -14.406 1.00 94.44 97 SER A N 1
ATOM 786 C CA . SER A 1 97 ? -0.231 12.487 -13.383 1.00 94.44 97 SER A CA 1
ATOM 787 C C . SER A 1 97 ? -0.352 14.006 -13.354 1.00 94.44 97 SER A C 1
ATOM 789 O O . SER A 1 97 ? -0.614 14.648 -14.376 1.00 94.44 97 SER A O 1
ATOM 791 N N . ARG A 1 98 ? -0.094 14.583 -12.181 1.00 95.62 98 ARG A N 1
ATOM 792 C CA . ARG A 1 98 ? -0.013 16.030 -11.940 1.00 95.62 98 ARG A CA 1
ATOM 793 C C . ARG A 1 98 ? 1.318 16.397 -11.266 1.00 95.62 98 ARG A C 1
ATOM 795 O O . ARG A 1 98 ? 1.996 15.502 -10.755 1.00 95.62 98 ARG A O 1
ATOM 802 N N . PRO A 1 99 ? 1.753 17.668 -11.309 1.00 96.56 99 PRO A N 1
ATOM 803 C CA . PRO A 1 99 ? 2.910 18.108 -10.534 1.00 96.56 99 PRO A CA 1
ATOM 804 C C . PRO A 1 99 ? 2.685 17.865 -9.038 1.00 96.56 99 PRO A C 1
ATOM 806 O O . PRO A 1 99 ? 1.544 17.812 -8.586 1.00 96.56 99 PRO A O 1
ATOM 809 N N . TRP A 1 100 ? 3.770 17.709 -8.287 1.00 96.25 100 TRP A N 1
ATOM 810 C CA . TRP A 1 100 ? 3.700 17.735 -6.830 1.00 96.25 100 TRP A CA 1
ATOM 811 C C . TRP A 1 100 ? 3.479 19.166 -6.350 1.00 96.25 100 TRP A C 1
ATOM 813 O O . TRP A 1 100 ? 4.120 20.080 -6.869 1.00 96.25 100 TRP A O 1
ATOM 823 N N . ASP A 1 101 ? 2.622 19.337 -5.346 1.00 94.25 101 ASP A N 1
ATOM 824 C CA . ASP A 1 101 ? 2.411 20.638 -4.700 1.00 94.25 101 ASP A CA 1
ATOM 825 C C . ASP A 1 101 ? 3.633 21.044 -3.858 1.00 94.25 101 ASP A C 1
ATOM 827 O O . ASP A 1 101 ? 3.934 22.226 -3.704 1.00 94.25 101 ASP A O 1
ATOM 831 N N . ASP A 1 102 ? 4.359 20.050 -3.338 1.00 94.69 102 ASP A N 1
ATOM 832 C CA . ASP A 1 102 ? 5.509 20.230 -2.462 1.00 94.69 102 ASP A CA 1
ATOM 833 C C . ASP A 1 102 ? 6.605 19.177 -2.716 1.00 94.69 102 ASP A C 1
ATOM 835 O O . ASP A 1 102 ? 6.347 17.992 -2.954 1.00 94.69 102 ASP A O 1
ATOM 839 N N . MET A 1 103 ? 7.863 19.615 -2.632 1.00 94.56 103 MET A N 1
ATOM 840 C CA . MET A 1 103 ? 9.028 18.755 -2.850 1.00 94.56 103 MET A CA 1
ATOM 841 C C . MET A 1 103 ? 9.215 17.741 -1.716 1.00 94.56 103 MET A C 1
ATOM 843 O O . MET A 1 103 ? 9.637 16.613 -1.976 1.00 94.56 103 MET A O 1
ATOM 847 N N . SER A 1 104 ? 8.894 18.100 -0.468 1.00 94.19 104 SER A N 1
ATOM 848 C CA . SER A 1 104 ? 9.011 17.166 0.660 1.00 94.19 104 SER A CA 1
ATOM 849 C C . SER A 1 104 ? 8.042 15.993 0.500 1.00 94.19 104 SER A C 1
ATOM 851 O O . SER A 1 104 ? 8.435 14.837 0.679 1.00 94.19 104 SER A O 1
ATOM 853 N N . GLN A 1 105 ? 6.814 16.253 0.039 1.00 92.31 105 GLN A N 1
ATOM 854 C CA . GLN A 1 105 ? 5.863 15.200 -0.332 1.00 92.31 105 GLN A CA 1
ATOM 855 C C . GLN A 1 105 ? 6.411 14.284 -1.433 1.00 92.31 105 GLN A C 1
ATOM 857 O O . GLN A 1 105 ? 6.354 13.060 -1.291 1.00 92.31 105 GLN A O 1
ATOM 862 N N . ALA A 1 106 ? 6.999 14.856 -2.489 1.00 94.12 106 ALA A N 1
ATOM 863 C CA . ALA A 1 106 ? 7.590 14.085 -3.581 1.00 94.12 106 ALA A CA 1
ATOM 864 C C . ALA A 1 106 ? 8.717 13.160 -3.088 1.00 94.12 106 ALA A C 1
ATOM 866 O O . ALA A 1 106 ? 8.744 11.972 -3.412 1.00 94.12 106 ALA A O 1
ATOM 867 N N . LEU A 1 107 ? 9.639 13.685 -2.274 1.00 95.56 107 LEU A N 1
ATOM 868 C CA . LEU A 1 107 ? 10.756 12.914 -1.723 1.00 95.56 107 LEU A CA 1
ATOM 869 C C . LEU A 1 107 ? 10.276 11.815 -0.772 1.00 95.56 107 LEU A C 1
ATOM 871 O O . LEU A 1 107 ? 10.738 10.678 -0.875 1.00 95.56 107 LEU A O 1
ATOM 875 N N . LYS A 1 108 ? 9.305 12.121 0.096 1.00 94.31 108 LYS A N 1
ATOM 876 C CA . LYS A 1 108 ? 8.692 11.134 0.991 1.00 94.31 108 LYS A CA 1
ATOM 877 C C . LYS A 1 108 ? 8.028 10.009 0.201 1.00 94.31 108 LYS A C 1
ATOM 879 O O . LYS A 1 108 ? 8.231 8.841 0.517 1.00 94.31 108 LYS A O 1
ATOM 884 N N . GLN A 1 109 ? 7.262 10.340 -0.838 1.00 94.75 109 GLN A N 1
ATOM 885 C CA . GLN A 1 109 ? 6.600 9.342 -1.675 1.00 94.75 109 GLN A CA 1
ATOM 886 C C . GLN A 1 109 ? 7.615 8.439 -2.386 1.00 94.75 109 GLN A C 1
ATOM 888 O O . GLN A 1 109 ? 7.441 7.223 -2.400 1.00 94.75 109 GLN A O 1
ATOM 893 N N . ARG A 1 110 ? 8.699 9.015 -2.921 1.00 94.88 110 ARG A N 1
ATOM 894 C CA . ARG A 1 110 ? 9.785 8.253 -3.555 1.00 94.88 110 ARG A CA 1
ATOM 895 C C . ARG A 1 110 ? 10.467 7.304 -2.579 1.00 94.88 110 ARG A C 1
ATOM 897 O O . ARG A 1 110 ? 10.648 6.142 -2.918 1.00 94.88 110 ARG A O 1
ATOM 904 N N . GLN A 1 111 ? 10.775 7.772 -1.371 1.00 95.38 111 GLN A N 1
ATOM 905 C CA . GLN A 1 111 ? 11.357 6.930 -0.326 1.00 95.38 111 GLN A CA 1
ATOM 906 C C . GLN A 1 111 ? 10.433 5.757 0.029 1.00 95.38 111 GLN A C 1
ATOM 908 O O . GLN A 1 111 ? 10.866 4.611 0.051 1.00 95.38 111 GLN A O 1
ATOM 913 N N . LEU A 1 112 ? 9.144 6.028 0.248 1.00 95.31 112 LEU A N 1
ATOM 914 C CA . LEU A 1 112 ? 8.163 4.984 0.551 1.00 95.31 112 LEU A CA 1
ATOM 915 C C . LEU A 1 112 ? 8.010 3.983 -0.601 1.00 95.31 112 LEU A C 1
ATOM 917 O O . LEU A 1 112 ? 7.843 2.790 -0.360 1.00 95.31 112 LEU A O 1
ATOM 921 N N . PHE A 1 113 ? 8.081 4.451 -1.846 1.00 95.19 113 PHE A N 1
ATOM 922 C CA . PHE A 1 113 ? 8.007 3.575 -3.009 1.00 95.19 113 PHE A CA 1
ATOM 923 C C . PHE A 1 113 ? 9.268 2.720 -3.154 1.00 95.19 113 PHE A C 1
ATOM 925 O O . PHE A 1 113 ? 9.170 1.545 -3.496 1.00 95.19 113 PHE A O 1
ATOM 932 N N . ASP A 1 114 ? 10.442 3.276 -2.843 1.00 93.44 114 ASP A N 1
ATOM 933 C CA . ASP A 1 114 ? 11.701 2.532 -2.783 1.00 93.44 114 ASP A CA 1
ATOM 934 C C . ASP A 1 114 ? 11.665 1.400 -1.751 1.00 93.44 114 ASP A C 1
ATOM 936 O O . ASP A 1 114 ? 12.225 0.334 -2.018 1.00 93.44 114 ASP A O 1
ATOM 940 N N . ASP A 1 115 ? 10.980 1.598 -0.624 1.00 92.75 115 ASP A N 1
ATOM 941 C CA . ASP A 1 115 ? 10.749 0.554 0.377 1.00 92.75 115 ASP A CA 1
ATOM 942 C C . ASP A 1 115 ? 9.749 -0.502 -0.124 1.00 92.75 115 ASP A C 1
ATOM 944 O O . ASP A 1 115 ? 10.011 -1.702 -0.028 1.00 92.75 115 ASP A O 1
ATOM 948 N N . TRP A 1 116 ? 8.619 -0.078 -0.699 1.00 94.50 116 TRP A N 1
ATOM 949 C CA . TRP A 1 116 ? 7.565 -0.983 -1.176 1.00 94.50 116 TRP A CA 1
ATOM 950 C C . TRP A 1 116 ? 8.025 -1.864 -2.348 1.00 94.50 116 TRP A C 1
ATOM 952 O O . TRP A 1 116 ? 7.807 -3.079 -2.345 1.00 94.50 116 TRP A O 1
ATOM 962 N N . ARG A 1 117 ? 8.745 -1.287 -3.319 1.00 92.88 117 ARG A N 1
ATOM 963 C CA . ARG A 1 117 ? 9.198 -1.985 -4.537 1.00 92.88 117 ARG A CA 1
ATOM 964 C C . ARG A 1 117 ? 10.325 -2.999 -4.312 1.00 92.88 117 ARG A C 1
ATOM 966 O O . ARG A 1 117 ? 10.813 -3.609 -5.263 1.00 92.88 117 ARG A O 1
ATOM 973 N N . GLN A 1 118 ? 10.794 -3.165 -3.073 1.00 91.50 118 GLN A N 1
ATOM 974 C CA . GLN A 1 118 ? 11.753 -4.223 -2.746 1.00 91.50 118 GLN A CA 1
ATOM 975 C C . GLN A 1 118 ? 11.140 -5.610 -2.949 1.00 91.50 118 GLN A C 1
ATOM 977 O O . GLN A 1 118 ? 11.841 -6.527 -3.373 1.00 91.50 118 GLN A O 1
ATOM 982 N N . THR A 1 119 ? 9.839 -5.745 -2.685 1.00 92.81 119 THR A N 1
ATOM 983 C CA . THR A 1 119 ? 9.089 -7.003 -2.810 1.00 92.81 119 THR A CA 1
ATOM 984 C C . THR A 1 119 ? 7.900 -6.908 -3.765 1.00 92.81 119 THR A C 1
ATOM 986 O O . THR A 1 119 ? 7.254 -7.921 -4.004 1.00 92.81 119 THR A O 1
ATOM 989 N N . HIS A 1 120 ? 7.635 -5.730 -4.338 1.00 94.56 120 HIS A N 1
ATOM 990 C CA . HIS A 1 120 ? 6.514 -5.480 -5.248 1.00 94.56 120 HIS A CA 1
ATOM 991 C C . HIS A 1 120 ? 6.964 -4.795 -6.547 1.00 94.56 120 HIS A C 1
ATOM 993 O O . HIS A 1 120 ? 8.064 -4.244 -6.631 1.00 94.56 120 HIS A O 1
ATOM 999 N N . ALA A 1 121 ? 6.119 -4.848 -7.573 1.00 94.06 121 ALA A N 1
ATOM 1000 C CA . ALA A 1 121 ? 6.302 -4.160 -8.849 1.00 94.06 121 ALA A CA 1
ATOM 1001 C C . ALA A 1 121 ? 4.954 -3.562 -9.256 1.00 94.06 121 ALA A C 1
ATOM 1003 O O . ALA A 1 121 ? 3.944 -4.224 -9.084 1.00 94.06 121 ALA A O 1
ATOM 1004 N N . LEU A 1 122 ? 4.914 -2.332 -9.777 1.00 93.62 122 LEU A N 1
ATOM 1005 C CA . LEU A 1 122 ? 3.643 -1.661 -10.067 1.00 93.62 122 LEU A CA 1
ATOM 1006 C C . LEU A 1 122 ? 3.181 -1.952 -11.504 1.00 93.62 122 LEU A C 1
ATOM 1008 O O . LEU A 1 122 ? 3.620 -1.272 -12.438 1.00 93.62 122 LEU A O 1
ATOM 1012 N N . LYS A 1 123 ? 2.333 -2.967 -11.707 1.00 92.56 123 LYS A N 1
ATOM 1013 C CA . LYS A 1 123 ? 1.943 -3.423 -13.054 1.00 92.56 123 LYS A CA 1
ATOM 1014 C C . LYS A 1 123 ? 0.460 -3.344 -13.333 1.00 92.56 123 LYS A C 1
ATOM 1016 O O . LYS A 1 123 ? 0.097 -3.065 -14.474 1.00 92.56 123 LYS A O 1
ATOM 1021 N N . ASP A 1 124 ? -0.371 -3.597 -12.335 1.00 93.12 124 ASP A N 1
ATOM 1022 C CA . ASP A 1 124 ? -1.817 -3.656 -12.501 1.00 93.12 124 ASP A CA 1
ATOM 1023 C C . ASP A 1 124 ? -2.573 -2.898 -11.398 1.00 93.12 124 ASP A C 1
ATOM 1025 O O . ASP A 1 124 ? -1.993 -2.186 -10.573 1.00 93.12 124 ASP A O 1
ATOM 1029 N N . GLU A 1 125 ? -3.902 -2.985 -11.438 1.00 92.19 125 GLU A N 1
ATOM 1030 C CA . GLU A 1 125 ? -4.773 -2.336 -10.457 1.00 92.19 125 GLU A CA 1
ATOM 1031 C C . GLU A 1 125 ? -4.650 -2.943 -9.054 1.00 92.19 125 GLU A C 1
ATOM 1033 O O . GLU A 1 125 ? -4.818 -2.216 -8.074 1.00 92.19 125 GLU A O 1
ATOM 1038 N N . ALA A 1 126 ? -4.324 -4.233 -8.933 1.00 92.44 126 ALA A N 1
ATOM 1039 C CA . ALA A 1 126 ? -4.135 -4.876 -7.637 1.00 92.44 126 ALA A CA 1
ATOM 1040 C C . ALA A 1 126 ? -2.834 -4.399 -6.980 1.00 92.44 126 ALA A C 1
ATOM 1042 O O . ALA A 1 126 ? -2.837 -4.067 -5.792 1.00 92.44 126 ALA A O 1
ATOM 1043 N N . ASP A 1 127 ? -1.756 -4.277 -7.759 1.00 94.06 127 ASP A N 1
ATOM 1044 C CA . ASP A 1 127 ? -0.502 -3.663 -7.315 1.00 94.06 127 ASP A CA 1
ATOM 1045 C C . ASP A 1 127 ? -0.716 -2.200 -6.903 1.00 94.06 127 ASP A C 1
ATOM 1047 O O . ASP A 1 127 ? -0.144 -1.727 -5.919 1.00 94.06 127 ASP A O 1
ATOM 1051 N N . TRP A 1 128 ? -1.554 -1.465 -7.643 1.00 93.94 128 TRP A N 1
ATOM 1052 C CA . TRP A 1 128 ? -1.905 -0.090 -7.298 1.00 93.94 128 TRP A CA 1
ATOM 1053 C C . TRP A 1 128 ? -2.704 -0.004 -5.991 1.00 93.94 128 TRP A C 1
ATOM 1055 O O . TRP A 1 128 ? -2.389 0.831 -5.142 1.00 93.94 128 TRP A O 1
ATOM 1065 N N . GLU A 1 129 ? -3.706 -0.867 -5.797 1.00 93.50 129 GLU A N 1
ATOM 1066 C CA . GLU A 1 129 ? -4.462 -0.937 -4.542 1.00 93.50 129 GLU A CA 1
ATOM 1067 C C . GLU A 1 129 ? -3.540 -1.274 -3.361 1.00 93.50 129 GLU A C 1
ATOM 1069 O O . GLU A 1 129 ? -3.643 -0.648 -2.303 1.00 93.50 129 GLU A O 1
ATOM 1074 N N . ASP A 1 130 ? -2.613 -2.218 -3.542 1.00 95.25 130 ASP A N 1
ATOM 1075 C CA . ASP A 1 130 ? -1.621 -2.587 -2.531 1.00 95.25 130 ASP A CA 1
ATOM 1076 C C . ASP A 1 130 ? -0.673 -1.429 -2.190 1.00 95.25 130 ASP A C 1
ATOM 1078 O O . ASP A 1 130 ? -0.469 -1.102 -1.019 1.00 95.25 130 ASP A O 1
ATOM 1082 N N . TRP A 1 131 ? -0.172 -0.723 -3.204 1.00 95.00 131 TRP A N 1
ATOM 1083 C CA . TRP A 1 131 ? 0.636 0.477 -3.014 1.00 95.00 131 TRP A CA 1
ATOM 1084 C C . TRP A 1 131 ? -0.119 1.579 -2.252 1.00 95.00 131 TRP A C 1
ATOM 1086 O O . TRP A 1 131 ? 0.426 2.187 -1.324 1.00 95.00 131 TRP A O 1
ATOM 1096 N N . CYS A 1 132 ? -1.384 1.833 -2.601 1.00 93.75 132 CYS A N 1
ATOM 1097 C CA . CYS A 1 132 ? -2.234 2.781 -1.880 1.00 93.75 132 CYS A CA 1
ATOM 1098 C C . CYS A 1 132 ? -2.441 2.370 -0.417 1.00 93.75 132 CYS A C 1
ATOM 1100 O O . CYS A 1 132 ? -2.392 3.225 0.471 1.00 93.75 132 CYS A O 1
ATOM 1102 N N . ASP A 1 133 ? -2.636 1.077 -0.154 1.00 96.19 133 ASP A N 1
ATOM 1103 C CA . ASP A 1 133 ? -2.775 0.531 1.196 1.00 96.19 133 ASP A CA 1
ATOM 1104 C C . ASP A 1 133 ? -1.499 0.713 2.029 1.00 96.19 133 ASP A C 1
ATOM 1106 O O . ASP A 1 133 ? -1.541 1.214 3.161 1.00 96.19 133 ASP A O 1
ATOM 1110 N N . PHE A 1 134 ? -0.347 0.392 1.436 1.00 96.06 134 PHE A N 1
ATOM 1111 C CA . PHE A 1 134 ? 0.959 0.600 2.046 1.00 96.06 134 PHE A CA 1
ATOM 1112 C C . PHE A 1 134 ? 1.170 2.075 2.399 1.00 96.06 134 PHE A C 1
ATOM 1114 O O . PHE A 1 134 ? 1.497 2.402 3.545 1.00 96.06 134 PHE A O 1
ATOM 1121 N N . LEU A 1 135 ? 0.936 2.982 1.446 1.00 94.50 135 LEU A N 1
ATOM 1122 C CA . LEU A 1 135 ? 1.029 4.424 1.673 1.00 94.50 135 LEU A CA 1
ATOM 1123 C C . LEU A 1 135 ? 0.116 4.884 2.805 1.00 94.50 135 LEU A C 1
ATOM 1125 O O . LEU A 1 135 ? 0.547 5.659 3.664 1.00 94.50 135 LEU A O 1
ATOM 1129 N N . TYR A 1 136 ? -1.128 4.406 2.824 1.00 95.56 136 TYR A N 1
ATOM 1130 C CA . TYR A 1 136 ? -2.092 4.743 3.861 1.00 95.56 136 TYR A CA 1
ATOM 1131 C C . TYR A 1 136 ? -1.568 4.346 5.240 1.00 95.56 136 TYR A C 1
ATOM 1133 O O . TYR A 1 136 ? -1.507 5.170 6.154 1.00 95.56 136 TYR A O 1
ATOM 1141 N N . CYS A 1 137 ? -1.082 3.115 5.389 1.00 95.75 137 CYS A N 1
ATOM 1142 C CA . CYS A 1 137 ? -0.535 2.644 6.654 1.00 95.75 137 CYS A CA 1
ATOM 1143 C C . CYS A 1 137 ? 0.675 3.472 7.122 1.00 95.75 137 CYS A C 1
ATOM 1145 O O . CYS A 1 137 ? 0.824 3.778 8.314 1.00 95.75 137 CYS A O 1
ATOM 1147 N N . ARG A 1 138 ? 1.547 3.866 6.190 1.00 94.44 138 ARG A N 1
ATOM 1148 C CA . ARG A 1 138 ? 2.733 4.684 6.486 1.00 94.44 138 ARG A CA 1
ATOM 1149 C C . ARG A 1 138 ? 2.379 6.125 6.839 1.00 94.44 138 ARG A C 1
ATOM 1151 O O . ARG A 1 138 ? 3.043 6.711 7.690 1.00 94.44 138 ARG A O 1
ATOM 1158 N N . ASN A 1 139 ? 1.327 6.681 6.249 1.00 92.56 139 ASN A N 1
ATOM 1159 C CA . ASN A 1 139 ? 0.935 8.070 6.472 1.00 92.56 139 ASN A CA 1
ATOM 1160 C C . ASN A 1 139 ? -0.050 8.261 7.631 1.00 92.56 139 ASN A C 1
ATOM 1162 O O . ASN A 1 139 ? 0.054 9.265 8.325 1.00 92.56 139 ASN A O 1
ATOM 1166 N N . VAL A 1 140 ? -0.959 7.316 7.872 1.00 94.19 140 VAL A N 1
ATOM 1167 C CA . VAL A 1 140 ? -2.028 7.452 8.877 1.00 94.19 140 VAL A CA 1
ATOM 1168 C C . VAL A 1 140 ? -1.673 6.723 10.173 1.00 94.19 140 VAL A C 1
ATOM 1170 O O . VAL A 1 140 ? -1.725 7.298 11.258 1.00 94.19 140 VAL A O 1
ATOM 1173 N N . PHE A 1 141 ? -1.253 5.459 10.091 1.00 95.38 141 PHE A N 1
ATOM 1174 C CA . PHE A 1 141 ? -1.051 4.631 11.286 1.00 95.38 141 PHE A CA 1
ATOM 1175 C C . PHE A 1 141 ? 0.326 4.791 11.928 1.00 95.38 141 PHE A C 1
ATOM 1177 O O . PHE A 1 141 ? 0.442 4.782 13.157 1.00 95.38 141 PHE A O 1
ATOM 1184 N N . THR A 1 142 ? 1.373 4.961 11.120 1.00 93.12 142 THR A N 1
ATOM 1185 C CA . THR A 1 142 ?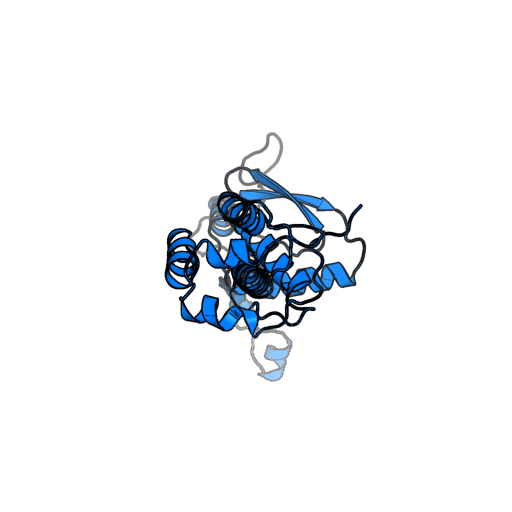 2.749 5.072 11.635 1.00 93.12 142 THR A CA 1
ATOM 1186 C C . THR A 1 142 ? 2.952 6.307 12.529 1.00 93.12 142 THR A C 1
ATOM 1188 O O . THR A 1 142 ? 3.511 6.138 13.617 1.00 93.12 142 THR A O 1
ATOM 1191 N N . PRO A 1 143 ? 2.451 7.518 12.192 1.00 93.00 143 PRO A N 1
ATOM 1192 C CA . PRO A 1 143 ? 2.567 8.683 13.081 1.00 93.00 143 PRO A CA 1
ATOM 1193 C C . PRO A 1 143 ? 1.865 8.501 14.432 1.00 93.00 143 PRO A C 1
ATOM 1195 O O . PRO A 1 143 ? 2.319 9.023 15.449 1.00 93.00 143 PRO A O 1
ATOM 1198 N N . LEU A 1 144 ? 0.804 7.690 14.469 1.00 93.88 144 LEU A N 1
ATOM 1199 C CA . LEU A 1 144 ? 0.077 7.331 15.690 1.00 93.88 144 LEU A CA 1
ATOM 1200 C C . LEU A 1 144 ? 0.747 6.197 16.484 1.00 93.88 144 LEU A C 1
ATOM 1202 O O . LEU A 1 144 ? 0.171 5.693 17.450 1.00 93.88 144 LEU A O 1
ATOM 1206 N N . LYS A 1 145 ? 1.959 5.784 16.088 1.00 93.06 145 LYS A N 1
ATOM 1207 C CA . LYS A 1 145 ? 2.745 4.704 16.709 1.00 93.06 145 LYS A CA 1
ATOM 1208 C C . LYS A 1 145 ? 2.007 3.361 16.732 1.00 93.06 145 LYS A C 1
ATOM 1210 O O . LYS A 1 145 ? 2.271 2.507 17.582 1.00 93.06 145 LYS A O 1
ATOM 1215 N N . LEU A 1 146 ? 1.083 3.152 15.795 1.00 93.44 146 LEU A N 1
ATOM 1216 C CA . LEU A 1 146 ? 0.438 1.861 15.609 1.00 93.44 146 LEU A CA 1
ATOM 1217 C C . LEU A 1 146 ? 1.407 0.905 14.910 1.00 93.44 146 LEU A C 1
ATOM 1219 O O . LEU A 1 146 ? 2.105 1.267 13.964 1.00 93.44 146 LEU A O 1
ATOM 1223 N N . LYS A 1 147 ? 1.442 -0.347 15.374 1.00 89.88 147 LYS A N 1
ATOM 1224 C CA . LYS A 1 147 ? 2.281 -1.387 14.774 1.00 89.88 147 LYS A CA 1
ATOM 1225 C C . LYS A 1 147 ? 1.713 -1.798 13.415 1.00 89.88 147 LYS A C 1
ATOM 1227 O O . LYS A 1 147 ? 0.804 -2.620 13.353 1.00 89.88 147 LYS A O 1
ATOM 1232 N N . VAL A 1 148 ? 2.259 -1.239 12.341 1.00 89.00 148 VAL A N 1
ATOM 1233 C CA . VAL A 1 148 ? 1.931 -1.643 10.966 1.00 89.00 148 VAL A CA 1
ATOM 1234 C C . VAL A 1 148 ? 2.705 -2.911 10.605 1.00 89.00 148 VAL A C 1
ATOM 1236 O O . VAL A 1 148 ? 2.100 -3.963 10.455 1.00 89.00 148 VAL A O 1
ATOM 1239 N N . GLY A 1 149 ? 4.040 -2.873 10.577 1.00 86.12 149 GLY A N 1
ATOM 1240 C CA . GLY A 1 149 ? 4.840 -4.032 10.158 1.00 86.12 149 GLY A CA 1
ATOM 1241 C C . GLY A 1 149 ? 4.541 -4.417 8.705 1.00 86.12 149 GLY A C 1
ATOM 1242 O O . GLY A 1 149 ? 4.631 -3.551 7.838 1.00 86.12 149 GLY A O 1
ATOM 1243 N N . GLN A 1 150 ? 4.186 -5.687 8.487 1.00 83.81 150 GLN A N 1
ATOM 1244 C CA . GLN A 1 150 ? 3.686 -6.241 7.215 1.00 83.81 150 GLN A CA 1
ATOM 1245 C C . GLN A 1 150 ? 2.146 -6.281 7.145 1.00 83.81 150 GLN A C 1
ATOM 1247 O O . GLN A 1 150 ? 1.584 -6.872 6.232 1.00 83.81 150 GLN A O 1
ATOM 1252 N N . ASN A 1 151 ? 1.452 -5.713 8.138 1.00 89.06 151 ASN A N 1
ATOM 1253 C CA . ASN A 1 151 ? -0.009 -5.698 8.156 1.00 89.06 151 ASN A CA 1
ATOM 1254 C C . ASN A 1 151 ? -0.549 -4.702 7.133 1.00 89.06 151 ASN A C 1
ATOM 1256 O O . ASN A 1 151 ? 0.007 -3.608 6.989 1.00 89.06 151 ASN A O 1
ATOM 1260 N N . ARG A 1 152 ? -1.684 -5.053 6.532 1.00 94.12 152 ARG A N 1
ATOM 1261 C CA . ARG A 1 152 ? -2.465 -4.164 5.674 1.00 94.12 152 ARG A CA 1
ATOM 1262 C C . ARG A 1 152 ? -3.338 -3.238 6.515 1.00 94.12 152 ARG A C 1
ATOM 1264 O O . ARG A 1 152 ? -3.434 -3.371 7.744 1.00 94.12 152 ARG A O 1
ATOM 1271 N N . SER A 1 153 ? -3.977 -2.272 5.869 1.00 97.19 153 SER A N 1
ATOM 1272 C CA . SER A 1 153 ? -4.761 -1.271 6.593 1.00 97.19 153 SER A CA 1
ATOM 1273 C C . SER A 1 153 ? -5.972 -1.854 7.327 1.00 97.19 153 SER A C 1
ATOM 1275 O O . SER A 1 153 ? -6.279 -1.431 8.445 1.00 97.19 153 SER A O 1
ATOM 1277 N N . ASP A 1 154 ? -6.615 -2.866 6.751 1.00 97.38 154 ASP A N 1
ATOM 1278 C CA . ASP A 1 154 ? -7.738 -3.586 7.340 1.00 97.38 154 ASP A CA 1
ATOM 1279 C C . ASP A 1 154 ? -7.306 -4.457 8.528 1.00 97.38 154 ASP A C 1
ATOM 1281 O O . ASP A 1 154 ? -7.978 -4.449 9.554 1.00 97.38 154 ASP A O 1
ATOM 1285 N N . ASP A 1 155 ? -6.133 -5.088 8.484 1.00 96.94 155 ASP A N 1
ATOM 1286 C CA . ASP A 1 155 ? -5.561 -5.800 9.640 1.00 96.94 155 ASP A CA 1
ATOM 1287 C C . ASP A 1 155 ? -5.332 -4.860 10.844 1.00 96.94 155 ASP A C 1
ATOM 1289 O O . ASP A 1 155 ? -5.546 -5.217 12.012 1.00 96.94 155 ASP A O 1
ATOM 1293 N N . VAL A 1 156 ? -4.893 -3.622 10.583 1.00 97.19 156 VAL A N 1
ATOM 1294 C CA . VAL A 1 156 ? -4.780 -2.588 11.622 1.00 97.19 156 VAL A CA 1
ATOM 1295 C C . VAL A 1 156 ? -6.168 -2.188 12.122 1.00 97.19 156 VAL A C 1
ATOM 1297 O O . VAL A 1 156 ? -6.359 -2.074 13.338 1.00 97.19 156 VAL A O 1
ATOM 1300 N N . LEU A 1 157 ? -7.129 -2.014 11.211 1.00 97.81 157 LEU A N 1
ATOM 1301 C CA . LEU A 1 157 ? -8.501 -1.636 11.531 1.00 97.81 157 LEU A CA 1
ATOM 1302 C C . LEU A 1 157 ? -9.223 -2.700 12.361 1.00 97.81 157 LEU A C 1
ATOM 1304 O O . LEU A 1 157 ? -9.882 -2.327 13.325 1.00 97.81 157 LEU A O 1
ATOM 1308 N N . VAL A 1 158 ? -9.033 -3.997 12.097 1.00 98.19 158 VAL A N 1
ATOM 1309 C CA . VAL A 1 158 ? -9.568 -5.089 12.932 1.00 98.19 158 VAL A CA 1
ATOM 1310 C C . VAL A 1 158 ? -9.147 -4.904 14.385 1.00 98.19 158 VAL A C 1
ATOM 1312 O O . VAL A 1 158 ? -9.974 -4.944 15.295 1.00 98.19 158 VAL A O 1
ATOM 1315 N N . ARG A 1 159 ? -7.863 -4.627 14.638 1.00 97.12 159 ARG A N 1
ATOM 1316 C CA . ARG A 1 159 ? -7.383 -4.406 16.011 1.00 97.12 159 ARG A CA 1
ATOM 1317 C C . ARG A 1 159 ? -7.998 -3.170 16.653 1.00 97.12 159 ARG A C 1
ATOM 1319 O O . ARG A 1 159 ? -8.215 -3.171 17.862 1.00 97.12 159 ARG A O 1
ATOM 1326 N N . LEU A 1 160 ? -8.230 -2.111 15.880 1.00 97.81 160 LEU A N 1
ATOM 1327 C CA . LEU A 1 160 ? -8.882 -0.899 16.374 1.00 97.81 160 LEU A CA 1
ATOM 1328 C C . LEU A 1 160 ? -10.367 -1.147 16.661 1.00 97.81 160 LEU A C 1
ATOM 1330 O O . LEU A 1 160 ? -10.841 -0.768 17.727 1.00 97.81 160 LEU A O 1
ATOM 1334 N N . PHE A 1 161 ? -11.061 -1.868 15.784 1.00 98.25 161 PHE A N 1
ATOM 1335 C CA . PHE A 1 161 ? -12.431 -2.323 15.987 1.00 98.25 161 PHE A CA 1
ATOM 1336 C C . PHE A 1 161 ? -12.561 -3.149 17.273 1.00 98.25 161 PHE A C 1
ATOM 1338 O O . PHE A 1 161 ? -13.397 -2.833 18.113 1.00 98.25 161 PHE A O 1
ATOM 1345 N N . LEU A 1 162 ? -11.688 -4.137 17.499 1.00 98.38 162 LEU A N 1
ATOM 1346 C CA . LEU A 1 162 ? -11.723 -4.943 18.726 1.00 98.38 162 LEU A CA 1
ATOM 1347 C C . LEU A 1 162 ? -11.527 -4.091 19.991 1.00 98.38 162 LEU A C 1
ATOM 1349 O O . LEU A 1 162 ? -12.175 -4.338 21.010 1.00 98.38 162 LEU A O 1
ATOM 1353 N N . ARG A 1 163 ? -10.656 -3.071 19.940 1.00 98.00 163 ARG A N 1
ATOM 1354 C CA . ARG A 1 163 ? -10.488 -2.112 21.048 1.00 98.00 163 ARG A CA 1
ATOM 1355 C C . ARG A 1 163 ? -11.757 -1.295 21.262 1.00 98.00 163 ARG A C 1
ATOM 1357 O O . ARG A 1 163 ? -12.198 -1.180 22.400 1.00 98.00 163 ARG A O 1
ATOM 1364 N N . ALA A 1 164 ? -12.352 -0.778 20.188 1.00 98.06 164 ALA A N 1
ATOM 1365 C CA . ALA A 1 164 ? -13.589 -0.003 20.237 1.00 98.06 164 ALA A CA 1
ATOM 1366 C C . ALA A 1 164 ? -14.763 -0.816 20.786 1.00 98.06 164 ALA A C 1
ATOM 1368 O O . ALA A 1 164 ? -15.474 -0.331 21.661 1.00 98.06 164 ALA A O 1
ATOM 1369 N N . LEU A 1 165 ? -14.905 -2.074 20.365 1.00 98.19 165 LEU A N 1
ATOM 1370 C CA . LEU A 1 165 ? -15.933 -2.986 20.858 1.00 98.19 165 LEU A CA 1
ATOM 1371 C C . LEU A 1 165 ? -15.762 -3.282 22.351 1.00 98.19 165 LEU A C 1
ATOM 1373 O O . LEU A 1 165 ? -16.736 -3.299 23.099 1.00 98.19 165 LEU A O 1
ATOM 1377 N N . ALA A 1 166 ? -14.524 -3.489 22.804 1.00 97.31 166 ALA A N 1
ATOM 1378 C CA . ALA A 1 166 ? -14.231 -3.730 24.214 1.00 97.31 166 ALA A CA 1
ATOM 1379 C C . ALA A 1 166 ? -14.360 -2.471 25.094 1.00 97.31 166 ALA A C 1
ATOM 1381 O O . ALA A 1 166 ? -14.597 -2.604 26.290 1.00 97.31 166 ALA A O 1
ATOM 1382 N N . GLN A 1 167 ? -14.180 -1.275 24.524 1.00 97.06 167 GLN A N 1
ATOM 1383 C CA . GLN A 1 167 ? -14.215 0.014 25.234 1.00 97.06 167 GLN A CA 1
ATOM 1384 C C . GLN A 1 167 ? -15.531 0.781 25.041 1.00 97.06 167 GLN A C 1
ATOM 1386 O O . GLN A 1 167 ? -15.668 1.870 25.594 1.00 97.06 167 GLN A O 1
ATOM 1391 N N . HIS A 1 168 ? -16.480 0.229 24.277 1.00 96.75 168 HIS A N 1
ATOM 1392 C CA . HIS A 1 168 ? -17.774 0.844 23.954 1.00 96.75 168 HIS A CA 1
ATOM 1393 C C . HIS A 1 168 ? -17.618 2.242 23.333 1.00 96.75 168 HIS A C 1
ATOM 1395 O O . HIS A 1 168 ? -18.224 3.221 23.764 1.00 96.75 168 HIS A O 1
ATOM 1401 N N . GLN A 1 169 ? -16.724 2.337 22.349 1.00 96.94 169 GLN A N 1
ATOM 1402 C CA . GLN A 1 169 ? -16.455 3.561 21.593 1.00 96.94 169 GLN A CA 1
ATOM 1403 C C . GLN A 1 169 ? -16.837 3.382 20.124 1.00 96.94 169 GLN A C 1
ATOM 1405 O O . GLN A 1 169 ? -17.157 2.279 19.686 1.00 96.94 169 GLN A O 1
ATOM 1410 N N . TRP A 1 170 ? -16.779 4.472 19.352 1.00 96.38 170 TRP A N 1
ATOM 1411 C CA . TRP A 1 170 ? -17.025 4.456 17.899 1.00 96.38 170 TRP A CA 1
ATOM 1412 C C . TRP A 1 170 ? -18.429 3.929 17.556 1.00 96.38 170 TRP A C 1
ATOM 1414 O O . TRP A 1 170 ? -18.611 3.120 16.651 1.00 96.38 170 TRP A O 1
ATOM 1424 N N . GLY A 1 171 ? -19.416 4.367 18.350 1.00 96.12 171 GLY A N 1
ATOM 1425 C CA . GLY A 1 171 ? -20.832 4.012 18.210 1.00 96.12 171 GLY A CA 1
ATOM 1426 C C . GLY A 1 171 ? -21.228 2.643 18.779 1.00 96.12 171 GLY A C 1
ATOM 1427 O O . GLY A 1 171 ? -22.405 2.294 18.745 1.00 96.12 171 GLY A O 1
ATOM 1428 N N . LEU A 1 172 ? -20.281 1.882 19.339 1.00 97.56 172 LEU A N 1
ATOM 1429 C CA . LEU A 1 172 ? -20.542 0.575 19.948 1.00 97.56 172 LEU A CA 1
ATOM 1430 C C . LEU A 1 172 ? -20.956 0.697 21.414 1.00 97.56 172 LEU A C 1
ATOM 1432 O O . LEU A 1 172 ? -20.415 1.503 22.169 1.00 97.56 172 LEU A O 1
ATOM 1436 N N . THR A 1 173 ? -21.872 -0.169 21.835 1.00 97.19 173 THR A N 1
ATOM 1437 C CA . THR A 1 173 ? -22.449 -0.178 23.184 1.00 97.19 173 THR A CA 1
ATOM 1438 C C . THR A 1 173 ? -22.000 -1.393 24.009 1.00 97.19 173 THR A C 1
ATOM 1440 O O . THR A 1 173 ? -21.423 -2.352 23.478 1.00 97.19 173 THR A O 1
ATOM 1443 N N . PRO A 1 174 ? -22.270 -1.408 25.328 1.00 96.50 174 PRO A N 1
ATOM 1444 C CA . PRO A 1 174 ? -22.102 -2.607 26.147 1.00 96.50 174 PRO A CA 1
ATOM 1445 C C . PRO A 1 174 ? -22.893 -3.818 25.651 1.00 96.50 174 PRO A C 1
ATOM 1447 O O . PRO A 1 174 ? -22.416 -4.946 25.781 1.00 96.50 174 PRO A O 1
ATOM 1450 N N . ASP A 1 175 ? -24.070 -3.603 25.066 1.00 95.88 175 ASP A N 1
ATOM 1451 C CA . ASP A 1 175 ? -24.902 -4.690 24.555 1.00 95.88 175 ASP A CA 1
ATOM 1452 C C . ASP A 1 175 ? -24.330 -5.267 23.261 1.00 95.88 175 ASP A C 1
ATOM 1454 O O . ASP A 1 175 ? -24.289 -6.487 23.113 1.00 95.88 175 ASP A O 1
ATOM 1458 N N . ASP A 1 176 ? -23.749 -4.430 22.394 1.00 95.75 176 ASP A N 1
ATOM 1459 C CA . ASP A 1 176 ? -23.016 -4.898 21.212 1.00 95.75 176 ASP A CA 1
ATOM 1460 C C . ASP A 1 176 ? -21.875 -5.841 21.591 1.00 95.75 176 ASP A C 1
ATOM 1462 O O . ASP A 1 176 ? -21.722 -6.909 21.000 1.00 95.75 176 ASP A O 1
ATOM 1466 N N . ARG A 1 177 ? -21.122 -5.516 22.648 1.00 93.94 177 ARG A N 1
ATOM 1467 C CA . ARG A 1 177 ? -20.059 -6.400 23.142 1.00 93.94 177 ARG A CA 1
ATOM 1468 C C . ARG A 1 177 ? -20.589 -7.745 23.645 1.00 93.94 177 ARG A C 1
ATOM 1470 O O . ARG A 1 177 ? -19.847 -8.726 23.578 1.00 93.94 177 ARG A O 1
ATOM 1477 N N . LYS A 1 178 ? -21.817 -7.801 24.167 1.00 93.88 178 LYS A N 1
ATOM 1478 C CA . LYS A 1 178 ? -22.443 -9.021 24.704 1.00 93.88 178 LYS A CA 1
ATOM 1479 C C . LYS A 1 178 ? -23.131 -9.876 23.639 1.00 93.88 178 LYS A C 1
ATOM 1481 O O . LYS A 1 178 ? -23.392 -11.039 23.927 1.00 93.88 178 LYS A O 1
ATOM 1486 N N . ARG A 1 179 ? -23.395 -9.343 22.436 1.00 93.81 179 ARG A N 1
ATOM 1487 C CA . ARG A 1 179 ? -24.042 -10.086 21.332 1.00 93.81 179 ARG A CA 1
ATOM 1488 C C . ARG A 1 179 ? -23.322 -11.387 20.989 1.00 93.81 179 ARG A C 1
ATOM 1490 O O . ARG A 1 179 ? -23.972 -12.360 20.634 1.00 93.81 179 ARG A O 1
ATOM 1497 N N . GLN A 1 180 ? -21.993 -11.374 21.066 1.00 95.19 180 GLN A N 1
ATOM 1498 C CA . GLN A 1 180 ? -21.146 -12.511 20.731 1.00 95.19 180 GLN A CA 1
ATOM 1499 C C . GLN A 1 180 ? -20.037 -12.686 21.768 1.00 95.19 180 GLN A C 1
ATOM 1501 O O . GLN A 1 180 ? -19.432 -11.734 22.281 1.00 95.19 180 GLN A O 1
ATOM 1506 N N . THR A 1 181 ? -19.736 -13.941 22.062 1.00 96.94 181 THR A N 1
ATOM 1507 C CA . THR A 1 181 ? -18.590 -14.337 22.869 1.00 96.94 181 THR A CA 1
ATOM 1508 C C . THR A 1 181 ? -17.282 -14.004 22.150 1.00 96.94 181 THR A C 1
ATOM 1510 O O . THR A 1 181 ? -17.213 -13.835 20.935 1.00 96.94 181 THR A O 1
ATOM 1513 N N . SER A 1 182 ? -16.180 -13.950 22.903 1.00 97.19 182 SER A N 1
ATOM 1514 C CA . SER A 1 182 ? -14.853 -13.748 22.302 1.00 97.19 182 SER A CA 1
ATOM 1515 C C . SER A 1 182 ? -14.452 -14.848 21.316 1.00 97.19 182 SER A C 1
ATOM 1517 O O . SER A 1 182 ? -13.614 -14.596 20.457 1.00 97.19 182 SER A O 1
ATOM 1519 N N . VAL A 1 183 ? -15.009 -16.054 21.457 1.00 98.06 183 VAL A N 1
ATOM 1520 C CA . VAL A 1 183 ? -14.745 -17.177 20.548 1.00 98.06 183 VAL A CA 1
ATOM 1521 C C . VAL A 1 183 ? -15.480 -16.966 19.229 1.00 98.06 183 VAL A C 1
ATOM 1523 O O . VAL A 1 183 ? -14.864 -17.089 18.177 1.00 98.06 183 VAL A O 1
ATOM 1526 N N . GLU A 1 184 ? -16.751 -16.570 19.284 1.00 98.25 184 GLU A N 1
ATOM 1527 C CA . GLU A 1 184 ? -17.565 -16.298 18.094 1.00 98.25 184 GLU A CA 1
ATOM 1528 C C . GLU A 1 184 ? -17.033 -15.104 17.295 1.00 98.25 184 GLU A C 1
ATOM 1530 O O . GLU A 1 184 ? -16.920 -15.196 16.079 1.00 98.25 184 GLU A O 1
ATOM 1535 N N . ILE A 1 185 ? -16.623 -14.017 17.966 1.00 98.12 185 ILE A N 1
ATOM 1536 C CA . ILE A 1 185 ? -16.021 -12.850 17.293 1.00 98.12 185 ILE A CA 1
ATOM 1537 C C . ILE A 1 185 ? -14.729 -13.247 16.565 1.00 98.12 185 ILE A C 1
ATOM 1539 O O . ILE A 1 185 ? -14.503 -12.829 15.432 1.00 98.12 185 ILE A O 1
ATOM 1543 N N . ALA A 1 186 ? -13.872 -14.044 17.212 1.00 98.38 186 ALA A N 1
ATOM 1544 C CA . ALA A 1 186 ? -12.630 -14.504 16.598 1.00 98.38 186 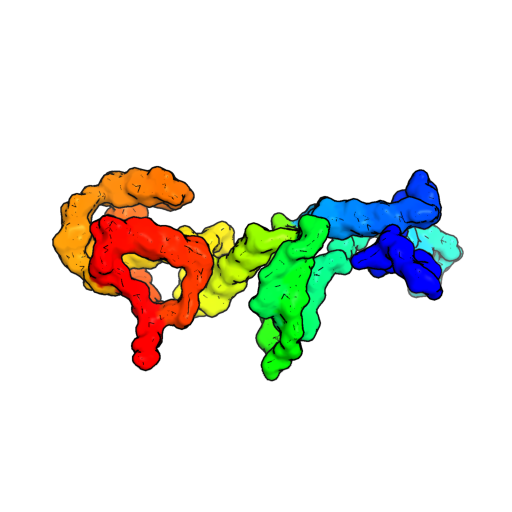ALA A CA 1
ATOM 1545 C C . ALA A 1 186 ? -12.907 -15.424 15.401 1.00 98.38 186 ALA A C 1
ATOM 1547 O O . ALA A 1 186 ? -12.327 -15.216 14.341 1.00 98.38 186 ALA A O 1
ATOM 1548 N N . ALA A 1 187 ? -13.819 -16.390 15.548 1.00 98.44 187 ALA A N 1
ATOM 1549 C CA . ALA A 1 187 ? -14.200 -17.301 14.471 1.00 98.44 187 ALA A CA 1
ATOM 1550 C C . ALA A 1 187 ? -14.768 -16.550 13.256 1.00 98.44 187 ALA A C 1
ATOM 1552 O O . ALA A 1 187 ? -14.343 -16.812 12.137 1.00 98.44 187 ALA A O 1
ATOM 1553 N N . TRP A 1 188 ? -15.643 -15.568 13.483 1.00 98.38 188 TRP A N 1
ATOM 1554 C CA . TRP A 1 188 ? -16.214 -14.727 12.429 1.00 98.38 188 TRP A CA 1
ATOM 1555 C C . TRP A 1 188 ? -15.146 -13.938 11.656 1.00 98.38 188 TRP A C 1
ATOM 1557 O O . TRP A 1 188 ? -15.151 -13.915 10.427 1.00 98.38 188 TRP A O 1
ATOM 1567 N N . LEU A 1 189 ? -14.186 -13.326 12.357 1.00 98.19 189 LEU A N 1
ATOM 1568 C CA . LEU A 1 189 ? -13.096 -12.596 11.700 1.00 98.19 189 LEU A CA 1
ATOM 1569 C C . LEU A 1 189 ? -12.128 -13.538 10.968 1.00 98.19 189 LEU A C 1
ATOM 1571 O O . LEU A 1 189 ? -11.626 -13.177 9.906 1.00 98.19 189 LEU A O 1
ATOM 1575 N N . VAL A 1 190 ? -11.897 -14.745 11.492 1.00 98.25 190 VAL A N 1
ATOM 1576 C CA . VAL A 1 190 ? -11.099 -15.785 10.822 1.00 98.25 190 VAL A CA 1
ATOM 1577 C C . VAL A 1 190 ? -11.780 -16.280 9.550 1.00 98.25 190 VAL A C 1
ATOM 1579 O O . VAL A 1 190 ? -11.115 -16.403 8.525 1.00 98.25 190 VAL A O 1
ATOM 1582 N N . GLU A 1 191 ? -13.093 -16.504 9.582 1.00 98.00 191 GLU A N 1
ATOM 1583 C CA . GLU A 1 191 ? -13.883 -16.862 8.398 1.00 98.00 191 GLU A CA 1
ATOM 1584 C C . GLU A 1 191 ? -13.813 -15.769 7.321 1.00 98.00 191 GLU A C 1
ATOM 1586 O O . GLU A 1 191 ? -13.720 -16.067 6.133 1.00 98.00 191 GLU A O 1
ATOM 1591 N N . ALA A 1 192 ? -13.740 -14.501 7.736 1.00 96.94 192 ALA A N 1
ATOM 1592 C CA . ALA A 1 192 ? -13.517 -13.362 6.849 1.00 96.94 192 ALA A CA 1
ATOM 1593 C C . ALA A 1 192 ? -12.052 -13.172 6.388 1.00 96.94 192 ALA A C 1
ATOM 1595 O O . ALA A 1 192 ? -11.762 -12.234 5.646 1.00 96.94 192 ALA A O 1
ATOM 1596 N N . GLY A 1 193 ? -11.125 -14.043 6.801 1.00 96.75 193 GLY A N 1
ATOM 1597 C CA . GLY A 1 193 ? -9.727 -14.038 6.358 1.00 96.75 193 GLY A CA 1
ATOM 1598 C C . GLY A 1 193 ? -8.749 -13.258 7.244 1.00 96.75 193 GLY A C 1
ATOM 1599 O O . GLY A 1 193 ? -7.617 -13.017 6.821 1.00 96.75 193 GLY A O 1
ATOM 1600 N N . TYR A 1 194 ? -9.141 -12.872 8.462 1.00 97.12 194 TYR A N 1
ATOM 1601 C CA . TYR A 1 194 ? -8.277 -12.163 9.412 1.00 97.12 194 TYR A CA 1
ATOM 1602 C C . TYR A 1 194 ? -7.682 -13.096 10.470 1.00 97.12 194 TYR A C 1
ATOM 1604 O O . TYR A 1 194 ? -8.360 -13.934 11.056 1.00 97.12 194 TYR A O 1
ATOM 1612 N N . SER A 1 195 ? -6.406 -12.901 10.801 1.00 95.00 195 SER A N 1
ATOM 1613 C CA . SER A 1 195 ? -5.740 -13.669 11.860 1.00 95.00 195 SER A CA 1
ATOM 1614 C C . SER A 1 195 ? -6.084 -13.115 13.250 1.00 95.00 195 SER A C 1
ATOM 1616 O O . SER A 1 195 ? -5.353 -12.278 13.784 1.00 95.00 195 SER A O 1
ATOM 1618 N N . VAL A 1 196 ? -7.183 -13.588 13.849 1.00 97.19 196 VAL A N 1
ATOM 1619 C CA . VAL A 1 196 ? -7.663 -13.159 15.176 1.00 97.19 196 VAL A CA 1
ATOM 1620 C C . VAL A 1 196 ? -7.868 -14.355 16.101 1.00 97.19 196 VAL A C 1
ATOM 1622 O O . VAL A 1 196 ? -8.515 -15.332 15.740 1.00 97.19 196 VAL A O 1
ATOM 1625 N N . THR A 1 197 ? -7.370 -14.264 17.335 1.00 98.06 197 THR A N 1
ATOM 1626 C CA . THR A 1 197 ? -7.596 -15.281 18.371 1.00 98.06 197 THR A CA 1
ATOM 1627 C C . THR A 1 197 ? -8.620 -14.819 19.415 1.00 98.06 197 THR A C 1
ATOM 1629 O O . THR A 1 197 ? -8.776 -13.616 19.653 1.00 98.06 197 THR A O 1
ATOM 1632 N N . PRO A 1 198 ? -9.270 -15.743 20.152 1.00 97.75 198 PRO A N 1
ATOM 1633 C CA . PRO A 1 198 ? -10.137 -15.366 21.272 1.00 97.75 198 PRO A CA 1
ATOM 1634 C C . PRO A 1 198 ? -9.409 -14.542 22.349 1.00 97.75 198 PRO A C 1
ATOM 1636 O O . PRO A 1 198 ? -10.022 -13.717 23.030 1.00 97.75 198 PRO A O 1
ATOM 1639 N N . SER A 1 199 ? -8.098 -14.753 22.505 1.00 97.62 199 SER A N 1
ATOM 1640 C CA . SER A 1 199 ? -7.246 -13.985 23.417 1.00 97.62 199 SER A CA 1
ATOM 1641 C C . SER A 1 199 ? -7.070 -12.539 22.963 1.00 97.62 199 SER A C 1
ATOM 1643 O O . SER A 1 199 ? -7.088 -11.645 23.810 1.00 97.62 199 SER A O 1
ATOM 1645 N N . ASP A 1 200 ? -6.962 -12.285 21.658 1.00 96.94 200 ASP A N 1
ATOM 1646 C CA . ASP A 1 200 ? -6.891 -10.922 21.120 1.00 96.94 200 ASP A CA 1
ATOM 1647 C C . ASP A 1 200 ? -8.163 -10.145 21.458 1.00 96.94 200 ASP A C 1
ATOM 1649 O O . ASP A 1 200 ? -8.086 -9.032 21.976 1.00 96.94 200 ASP A O 1
ATOM 1653 N N . VAL A 1 201 ? -9.333 -10.769 21.282 1.00 97.50 201 VAL A N 1
ATOM 1654 C CA . VAL A 1 201 ? -10.632 -10.160 21.612 1.00 97.50 201 VAL A CA 1
ATOM 1655 C C . VAL A 1 201 ? -10.754 -9.873 23.113 1.00 97.50 201 VAL A C 1
ATOM 1657 O O . VAL A 1 201 ? -11.191 -8.792 23.506 1.00 97.50 201 VAL A O 1
ATOM 1660 N N . LYS A 1 202 ? -10.358 -10.819 23.979 1.00 96.12 202 LYS A N 1
ATOM 1661 C CA . LYS A 1 202 ? -10.401 -10.640 25.445 1.00 96.12 202 LYS A CA 1
ATOM 1662 C C . LYS A 1 202 ? -9.472 -9.524 25.922 1.00 96.12 202 LYS A C 1
ATOM 1664 O O . LYS A 1 202 ? -9.822 -8.777 26.832 1.00 96.12 202 LYS A O 1
ATOM 1669 N N . ASN A 1 203 ? -8.290 -9.417 25.320 1.00 96.62 203 ASN A N 1
ATOM 1670 C CA . ASN A 1 203 ? -7.262 -8.469 25.739 1.00 96.62 203 ASN A CA 1
ATOM 1671 C C . ASN A 1 203 ? -7.363 -7.108 25.039 1.00 96.62 203 ASN A C 1
ATOM 1673 O O . ASN A 1 203 ? -6.686 -6.172 25.467 1.00 96.62 203 ASN A O 1
ATOM 1677 N N . ALA A 1 204 ? -8.203 -6.969 24.008 1.00 96.06 204 ALA A N 1
ATOM 1678 C CA . ALA A 1 204 ? -8.305 -5.759 23.197 1.00 96.06 204 ALA A CA 1
ATOM 1679 C C . ALA A 1 204 ? -8.543 -4.495 24.035 1.00 96.06 204 ALA A C 1
ATOM 1681 O O . ALA A 1 204 ? -7.872 -3.486 23.827 1.00 96.06 204 ALA A O 1
ATOM 1682 N N . GLY A 1 205 ? -9.410 -4.570 25.050 1.00 94.50 205 GLY A N 1
ATOM 1683 C CA . GLY A 1 205 ? -9.736 -3.434 25.918 1.00 94.50 205 GLY A CA 1
ATOM 1684 C C . GLY A 1 205 ? -8.546 -2.850 26.692 1.00 94.50 205 GLY A C 1
ATOM 1685 O O . GLY A 1 205 ? -8.615 -1.697 27.106 1.00 94.50 205 GLY A O 1
ATOM 1686 N N . ARG A 1 206 ? -7.436 -3.590 26.841 1.00 95.56 206 ARG A N 1
ATOM 1687 C CA . ARG A 1 206 ? -6.228 -3.127 27.551 1.00 95.56 206 ARG A CA 1
ATOM 1688 C C . ARG A 1 206 ? -5.448 -2.066 26.777 1.00 95.56 206 ARG A C 1
ATOM 1690 O O . ARG A 1 206 ? -4.732 -1.271 27.378 1.00 95.56 206 ARG A O 1
ATOM 1697 N N . ALA A 1 207 ? -5.534 -2.075 25.448 1.00 94.62 207 ALA A N 1
ATOM 1698 C CA . ALA A 1 207 ? -4.798 -1.144 24.604 1.00 94.62 207 ALA A CA 1
ATOM 1699 C C . ALA A 1 207 ? -5.647 0.094 24.308 1.00 94.62 207 ALA A C 1
ATOM 1701 O O . ALA A 1 207 ? -6.765 -0.016 23.811 1.00 94.62 207 ALA A O 1
ATOM 1702 N N . LYS A 1 208 ? -5.097 1.285 24.553 1.00 93.94 208 LYS A N 1
ATOM 1703 C CA . LYS A 1 208 ? -5.800 2.546 24.295 1.00 93.94 208 LYS A CA 1
ATOM 1704 C C . LYS A 1 208 ? -6.163 2.688 22.807 1.00 93.94 208 LYS A C 1
ATOM 1706 O O . LYS A 1 208 ? -5.358 2.359 21.924 1.00 93.94 208 LYS A O 1
ATOM 1711 N N . LEU A 1 209 ? -7.359 3.205 22.536 1.00 94.81 209 LEU A N 1
ATOM 1712 C CA . LEU A 1 209 ? -7.704 3.726 21.219 1.00 94.81 209 LEU A CA 1
ATOM 1713 C C . LEU A 1 209 ? -6.944 5.035 20.951 1.00 94.81 209 LEU A C 1
ATOM 1715 O O . LEU A 1 209 ? -7.002 5.958 21.770 1.00 94.81 209 LEU A O 1
ATOM 1719 N N . PRO A 1 210 ? -6.188 5.131 19.844 1.00 93.62 210 PRO A N 1
ATOM 1720 C CA . PRO A 1 210 ? -5.545 6.385 19.483 1.00 93.62 210 PRO A CA 1
ATOM 1721 C C . PRO A 1 210 ? -6.612 7.434 19.127 1.00 93.62 210 PRO A C 1
ATOM 1723 O O . PRO A 1 210 ? -7.683 7.063 18.643 1.00 93.62 210 PRO A O 1
ATOM 1726 N N . PRO A 1 211 ? -6.327 8.734 19.315 1.00 91.69 211 PRO A N 1
ATOM 1727 C CA . PRO A 1 211 ? -7.185 9.818 18.840 1.00 91.69 211 PRO A CA 1
ATOM 1728 C C . PRO A 1 211 ? -7.043 9.963 17.314 1.00 91.69 211 PRO A C 1
ATOM 1730 O O . PRO A 1 211 ? -6.485 10.935 16.816 1.00 91.69 211 PRO A O 1
ATOM 1733 N N . ILE A 1 212 ? -7.453 8.930 16.580 1.00 94.44 212 ILE A N 1
ATOM 1734 C CA . ILE A 1 212 ? -7.409 8.875 15.121 1.00 94.44 212 ILE A CA 1
ATOM 1735 C C . ILE A 1 212 ? -8.679 9.491 14.541 1.00 94.44 212 ILE A C 1
ATOM 1737 O O . ILE A 1 212 ? -9.774 9.245 15.045 1.00 94.44 212 ILE A O 1
ATOM 1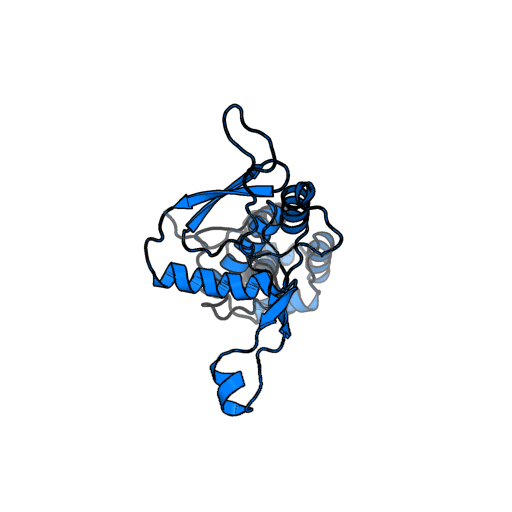741 N N . ILE A 1 213 ? -8.510 10.258 13.469 1.00 93.44 213 ILE A N 1
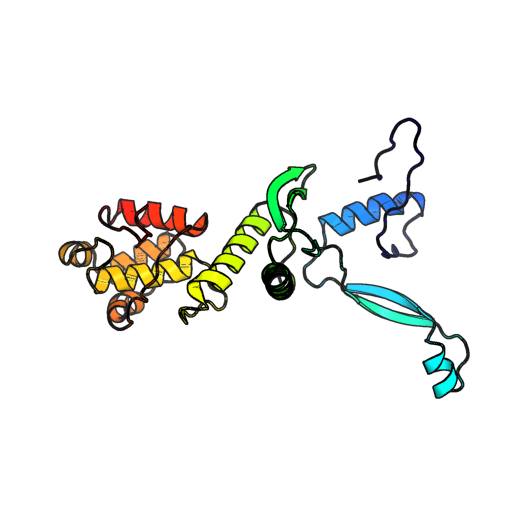ATOM 1742 C CA . ILE A 1 213 ? -9.586 10.741 12.610 1.00 93.44 213 ILE A CA 1
ATOM 1743 C C . ILE A 1 213 ? -9.318 10.179 11.215 1.00 93.44 213 ILE A C 1
ATOM 1745 O O . ILE A 1 213 ? -8.194 10.255 10.716 1.00 93.44 213 ILE A O 1
ATOM 1749 N N . PHE A 1 214 ? -10.330 9.553 10.625 1.00 93.56 214 PHE A N 1
ATOM 1750 C CA . PHE A 1 214 ? -10.254 8.922 9.316 1.00 93.56 214 PHE A CA 1
ATOM 1751 C C . PHE A 1 214 ? -10.826 9.867 8.251 1.00 93.56 214 PHE A C 1
ATOM 1753 O O . PHE A 1 214 ? -12.040 9.927 8.070 1.00 93.56 214 PHE A O 1
ATOM 1760 N N . ASP A 1 215 ? -9.953 10.585 7.538 1.00 89.25 215 ASP A N 1
ATOM 1761 C CA . ASP A 1 215 ? -10.354 11.477 6.430 1.00 89.25 215 ASP A CA 1
ATOM 1762 C C . ASP A 1 215 ? -10.657 10.709 5.134 1.00 89.25 215 ASP A C 1
ATOM 1764 O O . ASP A 1 215 ? -11.415 11.152 4.276 1.00 89.25 215 ASP A O 1
ATOM 1768 N N . SER A 1 216 ? -10.040 9.539 4.974 1.00 91.25 216 SER A N 1
ATOM 1769 C CA . SER A 1 216 ? -10.274 8.620 3.862 1.00 91.25 216 SER A CA 1
ATOM 1770 C C . SER A 1 216 ? -10.066 7.179 4.318 1.00 91.25 216 SER A C 1
ATOM 1772 O O . SER A 1 216 ? -9.405 6.924 5.332 1.00 91.25 216 SER A O 1
ATOM 1774 N N . LEU A 1 217 ? -10.632 6.238 3.564 1.00 94.12 217 LEU A N 1
ATOM 1775 C CA . LEU A 1 217 ? -10.508 4.802 3.791 1.00 94.12 217 LEU A CA 1
ATOM 1776 C C . LEU A 1 217 ? -9.964 4.133 2.533 1.00 94.12 217 LEU A C 1
ATOM 1778 O O . LEU A 1 217 ? -10.334 4.491 1.414 1.00 94.12 217 LEU A O 1
ATOM 1782 N N . THR A 1 218 ? -9.101 3.140 2.720 1.00 95.31 218 THR A N 1
ATOM 1783 C CA . THR A 1 218 ? -8.666 2.267 1.627 1.00 95.31 218 THR A CA 1
ATOM 1784 C C . THR A 1 218 ? -9.829 1.377 1.174 1.00 95.31 218 THR A C 1
ATOM 1786 O O . THR A 1 218 ? -10.787 1.145 1.918 1.00 95.31 218 THR A O 1
ATOM 1789 N N . ALA A 1 219 ? -9.741 0.815 -0.034 1.00 93.81 219 ALA A N 1
ATOM 1790 C CA . ALA A 1 219 ? -10.728 -0.156 -0.513 1.00 93.81 219 ALA A CA 1
ATOM 1791 C C . ALA A 1 219 ? -10.844 -1.376 0.427 1.00 93.81 219 ALA A C 1
ATOM 1793 O O . ALA A 1 219 ? -11.949 -1.848 0.696 1.00 93.81 219 ALA A O 1
ATOM 1794 N N . ARG A 1 220 ? -9.721 -1.831 1.003 1.00 95.81 220 ARG A N 1
ATOM 1795 C CA . ARG A 1 220 ? -9.675 -2.906 2.009 1.00 95.81 220 ARG A CA 1
ATOM 1796 C C . ARG A 1 220 ? -10.451 -2.547 3.276 1.00 95.81 220 ARG A C 1
ATOM 1798 O O . ARG A 1 220 ? -11.275 -3.335 3.732 1.00 95.81 220 ARG A O 1
ATOM 1805 N N . MET A 1 221 ? -10.238 -1.344 3.808 1.00 97.12 221 MET A N 1
ATOM 1806 C CA . MET A 1 221 ? -10.962 -0.867 4.986 1.00 97.12 221 MET A CA 1
ATOM 1807 C C . MET A 1 221 ? -12.455 -0.719 4.716 1.00 97.12 221 MET A C 1
ATOM 1809 O O . MET A 1 221 ? -13.241 -1.096 5.575 1.00 97.12 221 MET A O 1
ATOM 1813 N N . ASN A 1 222 ? -12.858 -0.226 3.541 1.00 96.81 222 ASN A N 1
ATOM 1814 C CA . ASN A 1 222 ? -14.276 -0.133 3.180 1.00 96.81 222 ASN A CA 1
ATOM 1815 C C . ASN A 1 222 ? -14.955 -1.510 3.198 1.00 96.81 222 ASN A C 1
ATOM 1817 O O . ASN A 1 222 ? -15.980 -1.669 3.853 1.00 96.81 222 ASN A O 1
ATOM 1821 N N . ARG A 1 223 ? -14.333 -2.533 2.597 1.00 96.69 223 ARG A N 1
ATOM 1822 C CA . ARG A 1 223 ? -14.862 -3.909 2.634 1.00 96.69 223 ARG A CA 1
ATOM 1823 C C . ARG A 1 223 ? -14.997 -4.448 4.063 1.00 96.69 223 ARG A C 1
ATOM 1825 O O . ARG A 1 223 ? -16.000 -5.075 4.393 1.00 96.69 223 ARG A O 1
ATOM 1832 N N . LEU A 1 224 ? -14.019 -4.171 4.928 1.00 98.00 224 LEU A N 1
ATOM 1833 C CA . LEU A 1 224 ? -14.097 -4.533 6.346 1.00 98.00 224 LEU A CA 1
ATOM 1834 C C . LEU A 1 224 ? -15.190 -3.747 7.089 1.00 98.00 224 LEU A C 1
ATOM 1836 O O . LEU A 1 224 ? -15.879 -4.304 7.938 1.00 98.00 224 LEU A O 1
ATOM 1840 N N . MET A 1 225 ? -15.371 -2.463 6.783 1.00 97.81 225 MET A N 1
ATOM 1841 C CA . MET A 1 225 ? -16.438 -1.651 7.367 1.00 97.81 225 MET A CA 1
ATOM 1842 C C . MET A 1 225 ? -17.817 -2.208 7.020 1.00 97.81 225 MET A C 1
ATOM 1844 O O . MET A 1 225 ? -18.661 -2.301 7.912 1.00 97.81 225 MET A O 1
ATOM 1848 N N . ASP A 1 226 ? -18.031 -2.607 5.766 1.00 97.56 226 ASP A N 1
ATOM 1849 C CA . ASP A 1 226 ? -19.281 -3.230 5.323 1.00 97.56 226 ASP A CA 1
ATOM 1850 C C . ASP A 1 226 ? -19.534 -4.534 6.087 1.00 97.56 226 ASP A C 1
ATOM 1852 O O . ASP A 1 226 ? -20.612 -4.723 6.651 1.00 97.56 226 ASP A O 1
ATOM 1856 N N . LEU A 1 227 ? -18.506 -5.381 6.211 1.00 98.00 227 LEU A N 1
ATOM 1857 C CA . LEU A 1 227 ? -18.558 -6.611 7.000 1.00 98.00 227 LEU A CA 1
ATOM 1858 C C . LEU A 1 227 ? -18.929 -6.345 8.469 1.00 98.00 227 LEU A C 1
ATOM 1860 O O . LEU A 1 227 ? -19.818 -7.001 9.011 1.00 98.00 227 LEU A O 1
ATOM 1864 N N . ILE A 1 228 ? -18.270 -5.381 9.120 1.00 98.06 228 ILE A N 1
ATOM 1865 C CA . ILE A 1 228 ? -18.524 -5.059 10.530 1.00 98.06 228 ILE A CA 1
ATOM 1866 C C . ILE A 1 228 ? -19.941 -4.517 10.712 1.00 98.06 228 ILE A C 1
ATOM 1868 O O . ILE A 1 228 ? -20.618 -4.918 11.656 1.00 98.06 228 ILE A O 1
ATOM 1872 N N . LYS A 1 229 ? -20.415 -3.646 9.817 1.00 97.38 229 LYS A N 1
ATOM 1873 C CA . LYS A 1 229 ? -21.743 -3.023 9.922 1.00 97.38 229 LYS A CA 1
ATOM 1874 C C . LYS A 1 229 ? -22.899 -4.010 9.783 1.00 97.38 229 LYS A C 1
ATOM 1876 O O . LYS A 1 229 ? -23.961 -3.751 10.343 1.00 97.38 229 LYS A O 1
ATOM 1881 N N . LEU A 1 230 ? -22.702 -5.143 9.106 1.00 96.56 230 LEU A N 1
ATOM 1882 C CA . LEU A 1 230 ? -23.705 -6.215 9.055 1.00 96.56 230 LEU A CA 1
ATOM 1883 C C . LEU A 1 230 ? -23.998 -6.803 10.444 1.00 96.56 230 LEU A C 1
ATOM 1885 O O . LEU A 1 230 ? -25.135 -7.167 10.730 1.00 96.56 230 LEU A O 1
ATOM 1889 N N . VAL A 1 231 ? -22.985 -6.876 11.310 1.00 96.38 231 VAL A N 1
ATOM 1890 C CA . VAL A 1 231 ? -23.101 -7.446 12.664 1.00 96.38 231 VAL A CA 1
ATOM 1891 C C . VAL A 1 231 ? -23.306 -6.353 13.718 1.00 96.38 231 VAL A C 1
ATOM 1893 O O . VAL A 1 231 ? -24.076 -6.513 14.667 1.00 96.38 231 VAL A O 1
ATOM 1896 N N . TYR A 1 232 ? -22.640 -5.216 13.530 1.00 97.19 232 TYR A N 1
ATOM 1897 C CA . TYR A 1 232 ? -22.593 -4.081 14.442 1.00 97.19 232 TYR A CA 1
ATOM 1898 C C . TYR A 1 232 ? -23.001 -2.797 13.707 1.00 97.19 232 TYR A C 1
ATOM 1900 O O . TYR A 1 232 ? -22.148 -1.968 13.384 1.00 97.19 232 TYR A O 1
ATOM 1908 N N . PRO A 1 233 ? -24.303 -2.589 13.444 1.00 95.88 233 PRO A N 1
ATOM 1909 C CA . PRO A 1 233 ? -24.777 -1.476 12.618 1.00 95.88 233 PRO A CA 1
ATOM 1910 C C . PRO A 1 233 ? -24.480 -0.094 13.217 1.00 95.88 233 PRO A C 1
ATOM 1912 O O . PRO A 1 233 ? -24.390 0.885 12.482 1.00 95.88 233 PRO A O 1
ATOM 1915 N N . GLY A 1 234 ? -24.293 -0.009 14.540 1.00 95.31 234 GLY A N 1
ATOM 1916 C CA . GLY A 1 234 ? -23.887 1.221 15.226 1.00 95.31 234 GLY A CA 1
ATOM 1917 C C . GLY A 1 234 ? -22.411 1.590 15.047 1.00 95.31 234 GLY A C 1
ATOM 1918 O O . GLY A 1 234 ? -22.022 2.694 15.415 1.00 95.31 234 GLY A O 1
ATOM 1919 N N . PHE A 1 235 ? -21.578 0.703 14.490 1.00 97.25 235 PHE A N 1
ATOM 1920 C CA . PHE A 1 235 ? -20.152 0.965 14.326 1.00 97.25 235 PHE A CA 1
ATOM 1921 C C . PHE A 1 235 ? -19.885 2.085 13.314 1.00 97.25 235 PHE A C 1
ATOM 1923 O O . PHE A 1 235 ? -20.233 1.986 12.132 1.00 97.25 235 PHE A O 1
ATOM 1930 N N . ALA A 1 236 ? -19.191 3.127 13.766 1.00 96.00 236 ALA A N 1
ATOM 1931 C CA . ALA A 1 236 ? -18.797 4.257 12.939 1.00 96.00 236 ALA A CA 1
ATOM 1932 C C . ALA A 1 236 ? -17.394 4.739 13.310 1.00 96.00 236 ALA A C 1
ATOM 1934 O O . ALA A 1 236 ? -17.111 5.042 14.470 1.00 96.00 236 ALA A O 1
ATOM 1935 N N . LEU A 1 237 ? -16.514 4.838 12.313 1.00 95.94 237 LEU A N 1
ATOM 1936 C CA . LEU A 1 237 ? -15.179 5.390 12.515 1.00 95.94 237 LEU A CA 1
ATOM 1937 C C . LEU A 1 237 ? -15.262 6.892 12.817 1.00 95.94 237 LEU A C 1
ATOM 1939 O O . LEU A 1 237 ? -16.084 7.579 12.210 1.00 95.94 237 LEU A O 1
ATOM 1943 N N . PRO A 1 238 ? -14.400 7.426 13.701 1.00 93.88 238 PRO A N 1
ATOM 1944 C CA . PRO A 1 238 ? -14.289 8.865 13.875 1.00 93.88 238 PRO A CA 1
ATOM 1945 C C . PRO A 1 238 ? -13.824 9.507 12.567 1.00 93.88 238 PRO A C 1
ATOM 1947 O O . PRO A 1 238 ? -12.720 9.232 12.100 1.00 93.88 238 PRO A O 1
ATOM 1950 N N . SER A 1 239 ? -14.645 10.373 11.991 1.00 88.62 239 SER A N 1
ATOM 1951 C CA . SER A 1 239 ? -14.291 11.213 10.848 1.00 88.62 239 SER A CA 1
ATOM 1952 C C . SER A 1 239 ? -14.373 12.678 11.259 1.00 88.62 239 SER A C 1
ATOM 1954 O O . SER A 1 239 ? -15.104 13.025 12.192 1.00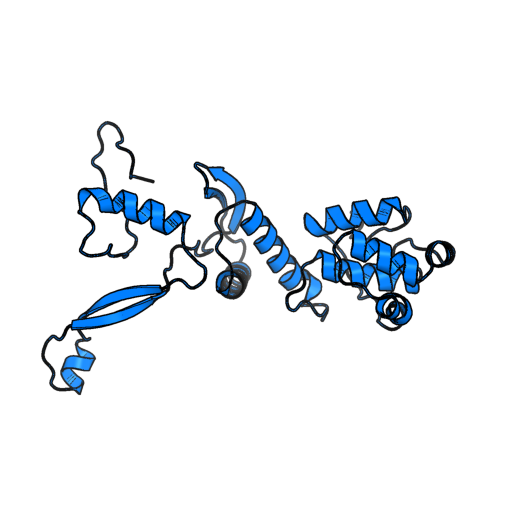 88.62 239 SER A O 1
ATOM 1956 N N . ALA A 1 240 ? -13.636 13.552 10.574 1.00 75.75 240 ALA A N 1
ATOM 1957 C CA . ALA A 1 240 ? -13.905 14.976 10.677 1.00 75.75 240 ALA A CA 1
ATOM 1958 C C . ALA A 1 240 ? -15.337 15.184 10.168 1.00 75.75 240 ALA A C 1
ATOM 1960 O O . ALA A 1 240 ? -15.661 14.800 9.044 1.00 75.75 240 ALA A O 1
ATOM 1961 N N . VAL A 1 241 ? -16.223 15.686 11.027 1.00 57.47 241 VAL A N 1
ATOM 1962 C CA . VAL A 1 241 ? -17.540 16.141 10.579 1.00 57.47 241 VAL A CA 1
ATOM 1963 C C . VAL A 1 241 ? -17.266 17.341 9.674 1.00 57.47 241 VAL A C 1
ATOM 1965 O O . VAL A 1 241 ? -16.698 18.326 10.146 1.00 57.47 241 VAL A O 1
ATOM 1968 N N . LEU A 1 242 ? -17.572 17.206 8.380 1.00 42.50 242 LEU A N 1
ATOM 1969 C CA . LEU A 1 242 ? -17.647 18.339 7.456 1.00 42.50 242 LEU A CA 1
ATOM 1970 C C . LEU A 1 242 ? -18.867 19.197 7.796 1.00 42.50 242 LEU A C 1
ATOM 1972 O O . LEU A 1 242 ? -19.938 18.600 8.057 1.00 42.50 242 LEU A O 1
#

Radius of gyration: 25.23 Å; chains: 1; bounding box: 73×38×70 Å

Sequence (242 aa):
MTYKESEGFPIVHARAGVKPPADIPRDDYNRYMVVLYMNRAPGQKLRRGSLISTRDMWLNESDLVAVESEIRLNLEFDFKRQLITPTMNEGHLLMHSRPWDDMSQALKQRQLFDDWRQTHALKDEADWEDWCDFLYCRNVFTPLKLKVGQNRSDDVLVRLFLRALAQHQWGLTPDDRKRQTSVEIAAWLVEAGYSVTPSDVKNAGRAKLPPIIFDSLTARMNRLMDLIKLVYPGFALPSAVL

pLDDT: mean 91.72, std 7.47, range [42.5, 98.44]

Organism: Citrobacter braakii (NCBI:txid57706)

Secondary structure (DSSP, 8-state):
-TTS-BTTB------TT----TTS-GGGHHHHHHHHHHHPPTT-EEEEEEEPPHHHHHHTT--S-EEEEEEE---S---SSEEEEEEEETTEEEEEEE--S-HHHHHHHHHHHHHHTTT----SHHHHHHHHHHHHIIIIITTTT---TT--HHHHHHHHHHHHHHHT-TT--HHHHHSS-HHHHHHHHHHTT----HHHHHHGGGSPPP----S---HHHHHHHHHHHHH-TT--------

Foldseek 3Di:
DQLDDDPPDDRDQDQVPDDPPPPDDPNCNNVVSVCCLQPPFQQDKDKDKDWDDPVCCVVVVHDTDIDIDIDGDDNADQQQWAWDDWDDDPQFTDTDTDHDPDPVVSVVLNVLVVVVSNHAGHTHPVSVLQSVQSVCCVPFVVVLVQDCPVNTPQLSVLLLVLLCQLVVHQQRHPVLVVPDQLCRSQVLVVVVPHNGDSVSSVCSVVDDRGPGADQDDRPSNVVSVVSCCVSVVRHHGHHPDD